Protein AF-A0A0D8Y9V8-F1 (afdb_monomer_lite)

pLDDT: mean 71.13, std 15.96, range [32.56, 90.62]

Foldseek 3Di:
DDDPPPPPVVVVVVVVLVVVLVVVPPDQFQVVVLVVLQPQPDAFDKDFLPPQLVLQCCVVPVCPVVVLLVCQAVVPVDALVVAPQKDKALDDSHPDPPVDQDKTWIWGFHCPPNDTATWTKIKGWHDDPVDPPGIIIIIHTDDDARELCVVDPDPFDWDWDAGRRHIHIAGEDDDPPDDSNRHDYVCVVCVVVLLVVLVVLLVVLVVCLVVLVVVCVVPPPVPVSVVVNVVSVVSSVVSPSVDDDPDD

Structure (mmCIF, N/CA/C/O backbone):
data_AF-A0A0D8Y9V8-F1
#
_entry.id   AF-A0A0D8Y9V8-F1
#
loop_
_atom_site.group_PDB
_atom_site.id
_atom_site.type_symbol
_atom_site.label_atom_id
_atom_site.label_alt_id
_atom_site.label_comp_id
_atom_site.label_asym_id
_atom_site.label_entity_id
_atom_site.label_seq_id
_atom_site.pdbx_PDB_in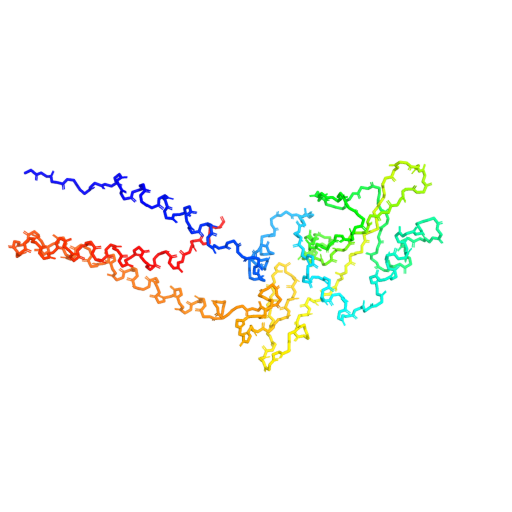s_code
_atom_site.Cartn_x
_atom_site.Cartn_y
_atom_site.Cartn_z
_atom_site.occupancy
_atom_site.B_iso_or_equiv
_atom_site.auth_seq_id
_atom_site.auth_comp_id
_atom_site.auth_asym_id
_atom_site.auth_atom_id
_atom_site.pdbx_PDB_model_num
ATOM 1 N N . MET A 1 1 ? -33.467 39.054 36.012 1.00 33.53 1 MET A N 1
ATOM 2 C CA . MET A 1 1 ? -32.467 39.243 34.939 1.00 33.53 1 MET A CA 1
ATOM 3 C C . MET A 1 1 ? -32.142 37.881 34.346 1.00 33.53 1 MET A C 1
ATOM 5 O O . MET A 1 1 ? -31.696 37.003 35.074 1.00 33.53 1 MET A O 1
ATOM 9 N N . ARG A 1 2 ? -32.508 37.662 33.077 1.00 33.56 2 ARG A N 1
ATOM 10 C CA . ARG A 1 2 ? -32.252 36.418 32.335 1.00 33.56 2 ARG A CA 1
ATOM 11 C C . ARG A 1 2 ? -30.758 36.372 32.014 1.00 33.56 2 ARG A C 1
ATOM 13 O O . ARG A 1 2 ? -30.293 37.208 31.253 1.00 33.56 2 ARG A O 1
ATOM 20 N N . HIS A 1 3 ? -30.016 35.452 32.622 1.00 37.88 3 HIS A N 1
ATOM 21 C CA . HIS A 1 3 ? -28.664 35.152 32.162 1.00 37.88 3 HIS A CA 1
ATOM 22 C C . HIS A 1 3 ? -28.772 34.179 30.991 1.00 37.88 3 HIS A C 1
ATOM 24 O O . HIS A 1 3 ? -29.127 33.016 31.181 1.00 37.88 3 HIS A O 1
ATOM 30 N N . ASP A 1 4 ? -28.504 34.697 29.795 1.00 39.28 4 ASP A N 1
ATOM 31 C CA . ASP A 1 4 ? -28.223 33.906 28.603 1.00 39.28 4 ASP A CA 1
ATOM 32 C C . ASP A 1 4 ? -27.046 32.962 28.874 1.00 39.28 4 ASP A C 1
ATOM 34 O O . ASP A 1 4 ? -25.974 33.381 29.326 1.00 39.28 4 ASP A O 1
ATOM 38 N N . CYS A 1 5 ? -27.242 31.678 28.574 1.00 43.50 5 CYS A N 1
ATOM 39 C CA . CYS A 1 5 ? -26.159 30.715 28.413 1.00 43.50 5 CYS A CA 1
ATOM 40 C C . CYS A 1 5 ? -25.320 31.169 27.211 1.00 43.50 5 CYS A C 1
ATOM 42 O O . CYS A 1 5 ? -25.700 30.958 26.062 1.00 43.50 5 CYS A O 1
ATOM 44 N N . GLY A 1 6 ? -24.204 31.848 27.475 1.00 45.72 6 GLY A N 1
ATOM 45 C CA . GLY A 1 6 ? -23.333 32.428 26.455 1.00 45.72 6 GLY A CA 1
ATOM 46 C C . GLY A 1 6 ? -22.721 31.383 25.516 1.00 45.72 6 GLY A C 1
ATOM 47 O O . GLY A 1 6 ? -21.627 30.885 25.767 1.00 45.72 6 GLY A O 1
ATOM 48 N N . GLY A 1 7 ? -23.398 31.107 24.398 1.00 48.31 7 GLY A N 1
ATOM 49 C CA . GLY A 1 7 ? -22.965 30.161 23.361 1.00 48.31 7 GLY A CA 1
ATOM 50 C C . GLY A 1 7 ? -21.715 30.580 22.572 1.00 48.31 7 GLY A C 1
ATOM 51 O O . GLY A 1 7 ? -21.064 29.735 21.971 1.00 48.31 7 GLY A O 1
ATOM 52 N N . SER A 1 8 ? -21.318 31.858 22.610 1.00 47.59 8 SER A N 1
ATOM 53 C CA . SER A 1 8 ? -20.211 32.389 21.790 1.00 47.59 8 SER A CA 1
ATOM 54 C C . SER A 1 8 ? -18.809 31.984 22.290 1.00 47.59 8 SER A C 1
ATOM 56 O O . SER A 1 8 ? -17.932 31.647 21.496 1.00 47.59 8 SER A O 1
ATOM 58 N N . ARG A 1 9 ? -18.592 31.911 23.615 1.00 50.41 9 ARG A N 1
ATOM 59 C CA . ARG A 1 9 ? -17.298 31.471 24.186 1.00 50.41 9 ARG A CA 1
ATOM 60 C C . ARG A 1 9 ? -17.079 29.963 24.063 1.00 50.41 9 ARG A C 1
ATOM 62 O O . ARG A 1 9 ? -15.946 29.523 23.901 1.00 50.41 9 ARG A O 1
ATOM 69 N N . LEU A 1 10 ? -18.163 29.188 24.097 1.00 49.81 10 LEU A N 1
ATOM 70 C CA . LEU A 1 10 ? -18.133 27.735 23.928 1.00 49.81 10 LEU A CA 1
ATOM 71 C C . LEU A 1 10 ? -17.691 27.354 22.505 1.00 49.81 10 LEU A C 1
ATOM 73 O O . LEU A 1 10 ? -16.907 26.429 22.323 1.00 49.81 10 LEU A O 1
ATOM 77 N N . LEU A 1 11 ? -18.131 28.135 21.514 1.00 51.12 11 LEU A N 1
ATOM 78 C CA . LEU A 1 11 ? -17.816 27.946 20.098 1.00 51.12 11 LEU A CA 1
ATOM 79 C C . LEU A 1 11 ? -16.334 28.226 19.791 1.00 51.12 11 LEU A C 1
ATOM 81 O O . LEU A 1 11 ? -15.698 27.461 19.073 1.00 51.12 11 LEU A O 1
ATOM 85 N N . HIS A 1 12 ? -15.754 29.260 20.410 1.00 50.69 12 HIS A N 1
ATOM 86 C CA . HIS A 1 12 ? -14.324 29.561 20.280 1.00 50.69 12 HIS A CA 1
ATOM 87 C C . HIS A 1 12 ? -13.429 28.488 20.913 1.00 50.69 12 HIS A C 1
ATOM 89 O O . HIS A 1 12 ? -12.418 28.118 20.326 1.00 50.69 12 HIS A O 1
ATOM 95 N N . VAL A 1 13 ? -13.804 27.958 22.081 1.00 52.81 13 VAL A N 1
ATOM 96 C CA . VAL A 1 13 ? -13.056 26.871 22.738 1.00 52.81 13 VAL A CA 1
ATOM 97 C C . VAL A 1 13 ? -13.153 25.571 21.931 1.00 52.81 13 VAL A C 1
ATOM 99 O O . VAL A 1 13 ? -12.144 24.892 21.763 1.00 52.81 13 VAL A O 1
ATOM 102 N N . LEU A 1 14 ? -14.325 25.260 21.363 1.00 50.84 14 LEU A N 1
ATOM 103 C CA . LEU A 1 14 ? -14.511 24.127 20.445 1.00 50.84 14 LEU A CA 1
ATOM 104 C C . LEU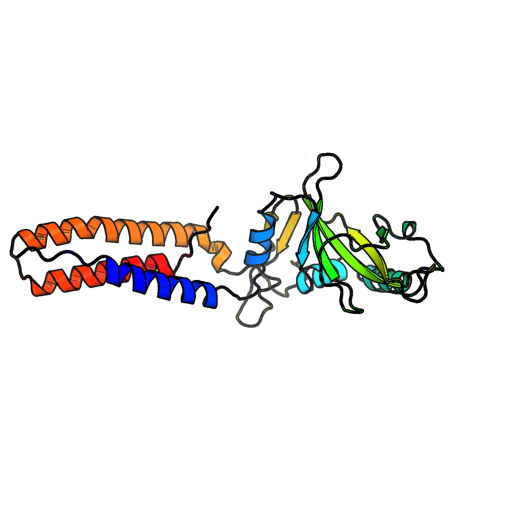 A 1 14 ? -13.596 24.224 19.212 1.00 50.84 14 LEU A C 1
ATOM 106 O O . LEU A 1 14 ? -12.965 23.233 18.852 1.00 50.84 14 LEU A O 1
ATOM 110 N N . LEU A 1 15 ? -13.476 25.410 18.606 1.00 50.31 15 LEU A N 1
ATOM 111 C CA . LEU A 1 15 ? -12.598 25.657 17.452 1.00 50.31 15 LEU A CA 1
ATOM 112 C C . LEU A 1 15 ? -11.111 25.469 17.787 1.00 50.31 15 LEU A C 1
ATOM 114 O O . LEU A 1 15 ? -10.407 24.792 17.041 1.00 50.31 15 LEU A O 1
ATOM 118 N N . SER A 1 16 ? -10.645 25.995 18.923 1.00 48.66 16 SER A N 1
ATOM 119 C CA . SER A 1 16 ? -9.249 25.846 19.367 1.00 48.66 16 SER A CA 1
ATOM 120 C C . SER A 1 16 ? -8.882 24.389 19.675 1.00 48.66 16 SER A C 1
ATOM 122 O O . SER A 1 16 ? -7.764 23.940 19.411 1.00 48.66 16 SER A O 1
ATOM 124 N N . VAL A 1 17 ? -9.832 23.631 20.227 1.00 49.09 17 VAL A N 1
ATOM 125 C CA . VAL A 1 17 ? -9.664 22.206 20.533 1.00 49.09 17 VAL A CA 1
ATOM 126 C C . VAL A 1 17 ? -9.676 21.363 19.253 1.00 49.09 17 VAL A C 1
ATOM 128 O O . VAL A 1 17 ? -8.841 20.473 19.121 1.00 49.09 17 VAL A O 1
ATOM 131 N N . LEU A 1 18 ? -10.526 21.684 18.271 1.00 47.28 18 LEU A N 1
ATOM 132 C CA . LEU A 1 18 ? -10.529 21.044 16.945 1.00 47.28 18 LEU A CA 1
ATOM 133 C C . LEU A 1 18 ? -9.179 21.188 16.225 1.00 47.28 18 LEU A C 1
ATOM 135 O O . LEU A 1 18 ? -8.673 20.212 15.670 1.00 47.28 18 LEU A O 1
ATOM 139 N N . THR A 1 19 ? -8.554 22.367 16.296 1.00 44.78 19 THR A N 1
ATOM 140 C CA . THR A 1 19 ? -7.216 22.588 15.721 1.00 44.78 19 THR A CA 1
ATOM 141 C C . THR A 1 19 ? -6.115 21.811 16.447 1.00 44.78 19 THR A C 1
ATOM 143 O O . THR A 1 19 ? -5.171 21.348 15.811 1.00 44.78 19 THR A O 1
ATOM 146 N N . LEU A 1 20 ? -6.242 21.600 17.763 1.00 40.66 20 LEU A N 1
ATOM 147 C CA . LEU A 1 20 ? -5.283 20.805 18.537 1.00 40.66 20 LEU A CA 1
ATOM 148 C C . LEU A 1 20 ? -5.429 19.295 18.253 1.00 40.66 20 LEU A C 1
ATOM 150 O O . LEU A 1 20 ? -4.434 18.577 18.190 1.00 40.66 20 LEU A O 1
ATOM 154 N N . VAL A 1 21 ? -6.659 18.820 18.024 1.00 41.81 21 VAL A N 1
ATOM 155 C CA . VAL A 1 21 ? -6.969 17.420 17.669 1.00 41.81 21 VAL A CA 1
ATOM 156 C C . VAL A 1 21 ? -6.410 17.050 16.291 1.00 41.81 21 VAL A C 1
ATOM 158 O O . VAL A 1 21 ? -5.867 15.958 16.130 1.00 41.81 21 VAL A O 1
ATOM 161 N N . GLN A 1 22 ? -6.450 17.966 15.318 1.00 40.19 22 GLN A N 1
ATOM 162 C CA . GLN A 1 22 ? -5.783 17.766 14.023 1.00 40.19 22 GLN A CA 1
ATOM 163 C C . GLN A 1 22 ? -4.260 17.620 14.160 1.00 40.19 22 GLN A C 1
ATOM 165 O O . GLN A 1 22 ? -3.646 16.891 13.386 1.00 40.19 22 GLN A O 1
ATOM 170 N N . TYR A 1 23 ? -3.658 18.269 15.159 1.00 35.81 23 TYR A N 1
ATOM 171 C CA . TYR A 1 23 ? -2.211 18.255 15.369 1.00 35.81 23 TYR A CA 1
ATOM 172 C C . TYR A 1 23 ? -1.706 16.957 16.027 1.00 35.81 23 TYR A C 1
ATOM 174 O O . TYR A 1 23 ? -0.590 16.524 15.758 1.00 35.81 23 TYR A O 1
ATOM 182 N N . VAL A 1 24 ? -2.522 16.302 16.865 1.00 39.44 24 VAL A N 1
ATOM 183 C CA . VAL A 1 24 ? -2.130 15.080 17.604 1.00 39.44 24 VAL A CA 1
ATOM 184 C C . VAL A 1 24 ? -2.335 13.792 16.790 1.00 39.44 24 VAL A C 1
ATOM 186 O O . VAL A 1 24 ? -1.648 12.803 17.024 1.00 39.44 24 VAL A O 1
ATOM 189 N N . LEU A 1 25 ? -3.231 13.792 15.797 1.00 42.97 25 LEU A N 1
ATOM 190 C CA . LEU A 1 25 ? -3.524 12.619 14.952 1.00 42.97 25 LEU A CA 1
ATOM 191 C C . LEU A 1 25 ? -2.577 12.462 13.749 1.00 42.97 25 LEU A C 1
ATOM 193 O O . LEU A 1 25 ? -2.720 11.522 12.972 1.00 42.97 25 LEU A O 1
ATOM 197 N N . GLY A 1 26 ? -1.612 13.369 13.589 1.00 36.84 26 GLY A N 1
ATOM 198 C CA . GLY A 1 26 ? -0.644 13.382 12.492 1.00 36.84 26 GLY A CA 1
ATOM 199 C C . GLY A 1 26 ? 0.549 12.449 12.697 1.00 36.84 26 GLY A C 1
ATOM 200 O O . GLY A 1 26 ? 1.683 12.872 12.489 1.00 36.84 26 GLY A O 1
ATOM 201 N N . GLN A 1 27 ? 0.323 11.207 13.127 1.00 41.97 27 GLN A N 1
ATOM 202 C CA . GLN A 1 27 ? 1.359 10.175 13.067 1.00 41.97 27 GLN A CA 1
ATOM 203 C C . GLN A 1 27 ? 0.955 9.108 12.056 1.00 41.97 27 GLN A C 1
ATOM 205 O O . GLN A 1 27 ? -0.081 8.466 12.220 1.00 41.97 27 GLN A O 1
ATOM 210 N N . ASP A 1 28 ? 1.806 8.945 11.039 1.00 53.91 2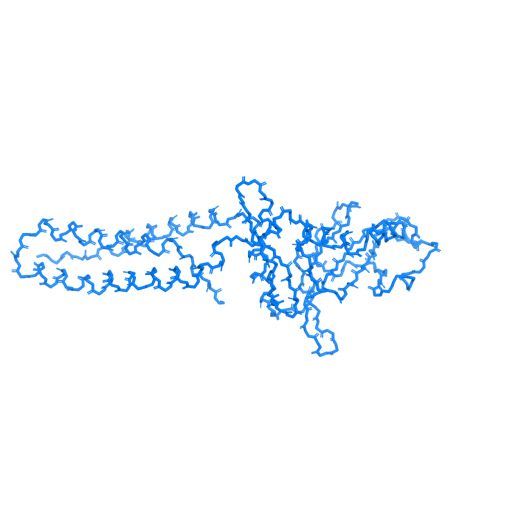8 ASP A N 1
ATOM 211 C CA . ASP A 1 28 ? 1.729 8.015 9.906 1.00 53.91 28 ASP A CA 1
ATOM 212 C C . ASP A 1 28 ? 1.486 6.557 10.345 1.00 53.91 28 ASP A C 1
ATOM 214 O O . ASP A 1 28 ? 2.384 5.713 10.363 1.00 53.91 28 ASP A O 1
ATOM 218 N N . SER A 1 29 ? 0.254 6.254 10.739 1.00 68.44 29 SER A N 1
ATOM 219 C CA . SER A 1 29 ? -0.169 4.935 11.194 1.00 68.44 29 SER A CA 1
ATOM 220 C C . SER A 1 29 ? -0.748 4.142 10.033 1.00 68.44 29 SER A C 1
ATOM 222 O O . SER A 1 29 ? -1.398 4.687 9.134 1.00 68.44 29 SER A O 1
ATOM 224 N N . LEU A 1 30 ? -0.551 2.821 10.066 1.00 76.12 30 LEU A N 1
ATOM 225 C CA . LEU A 1 30 ? -1.144 1.911 9.087 1.00 76.12 30 LEU A CA 1
ATOM 226 C C . LEU A 1 30 ? -2.658 2.146 8.950 1.00 76.12 30 LEU A C 1
ATOM 228 O O . LEU A 1 30 ? -3.191 2.145 7.846 1.00 76.12 30 LEU A O 1
ATOM 232 N N . SER A 1 31 ? -3.351 2.399 10.057 1.00 72.25 31 SER A N 1
ATOM 233 C CA . SER A 1 31 ? -4.797 2.622 10.081 1.00 72.25 31 SER A CA 1
ATOM 234 C C . SER A 1 31 ? -5.239 3.887 9.348 1.00 72.25 31 SER A C 1
ATOM 236 O O . SER A 1 31 ? -6.264 3.853 8.669 1.00 72.25 31 SER A O 1
ATOM 238 N N . GLN A 1 32 ? -4.468 4.975 9.406 1.00 75.81 32 GLN A N 1
ATOM 239 C CA . GLN A 1 32 ? -4.760 6.184 8.633 1.00 75.81 32 GLN A CA 1
ATOM 240 C C . GLN A 1 32 ? -4.628 5.924 7.128 1.00 75.81 32 GLN A C 1
ATOM 242 O O . GLN A 1 32 ? -5.485 6.336 6.345 1.00 75.81 32 GLN A O 1
ATOM 247 N N . LEU A 1 33 ? -3.592 5.183 6.722 1.00 79.75 33 LEU A N 1
ATOM 248 C CA . LEU A 1 33 ? -3.409 4.793 5.327 1.00 79.75 33 LEU A CA 1
ATOM 249 C C . LEU A 1 33 ? -4.531 3.858 4.850 1.00 79.75 33 LEU A C 1
ATOM 251 O O . LEU A 1 33 ? -5.077 4.077 3.773 1.00 79.75 33 LEU A O 1
ATOM 255 N N . LEU A 1 34 ? -4.923 2.870 5.659 1.00 80.44 34 LEU A N 1
ATOM 256 C CA . LEU A 1 34 ? -6.029 1.960 5.340 1.00 80.44 34 LEU A CA 1
ATOM 257 C C . LEU A 1 34 ? -7.378 2.685 5.249 1.00 80.44 34 LEU A C 1
ATOM 259 O O . LEU A 1 34 ? -8.138 2.422 4.324 1.00 80.44 34 LEU A O 1
ATOM 263 N N . SER A 1 35 ? -7.649 3.645 6.137 1.00 76.81 35 SER A N 1
ATOM 264 C CA . SER A 1 35 ? -8.866 4.465 6.061 1.00 76.81 35 SER A CA 1
ATOM 265 C C . SER A 1 35 ? -8.938 5.271 4.763 1.00 76.81 35 SER A C 1
ATOM 267 O O . SER A 1 35 ? -10.026 5.476 4.232 1.00 76.81 35 SER A O 1
ATOM 269 N N . ASN A 1 36 ? -7.797 5.717 4.229 1.00 80.50 36 ASN A N 1
ATOM 270 C CA . ASN A 1 36 ? -7.757 6.418 2.946 1.00 80.50 36 ASN A CA 1
ATOM 271 C C . ASN A 1 36 ? -8.043 5.489 1.753 1.00 80.50 36 ASN A C 1
ATOM 273 O O . ASN A 1 36 ? -8.468 5.976 0.707 1.00 80.50 36 ASN A O 1
ATOM 277 N N . LEU A 1 37 ? -7.830 4.174 1.892 1.00 81.50 37 LEU A N 1
ATOM 278 C CA . LEU A 1 37 ? -8.153 3.183 0.858 1.00 81.50 37 LEU A CA 1
ATOM 279 C C . LEU A 1 37 ? -9.656 2.879 0.780 1.00 81.50 37 LEU A C 1
ATOM 281 O O . LEU A 1 37 ? -10.130 2.382 -0.241 1.00 81.50 37 LEU A O 1
ATOM 285 N N . ASP A 1 38 ? -10.433 3.189 1.814 1.00 78.38 38 ASP A N 1
ATOM 286 C CA . ASP A 1 38 ? -11.890 3.032 1.743 1.00 78.38 38 ASP A CA 1
ATOM 287 C C . ASP A 1 38 ? -12.541 4.104 0.842 1.00 78.38 38 ASP A C 1
ATOM 289 O O . ASP A 1 38 ? -13.618 3.884 0.276 1.00 78.38 38 ASP A O 1
ATOM 293 N N . ASP A 1 39 ? -11.856 5.231 0.611 1.00 75.12 39 ASP A N 1
ATOM 294 C CA . ASP A 1 39 ? -12.300 6.278 -0.311 1.00 75.12 39 ASP A CA 1
ATOM 295 C C . ASP A 1 39 ? -12.050 5.891 -1.781 1.00 75.12 39 ASP A C 1
ATOM 297 O O . ASP A 1 39 ? -10.996 6.131 -2.373 1.00 75.12 39 ASP A O 1
ATOM 301 N N . SER A 1 40 ? -13.078 5.292 -2.378 1.00 73.19 40 SER A N 1
ATOM 302 C CA . SER A 1 40 ? -13.088 4.702 -3.723 1.00 73.19 40 SER A CA 1
ATOM 303 C C . SER A 1 40 ? -13.752 5.587 -4.792 1.00 73.19 40 SER A C 1
ATOM 305 O O . SER A 1 40 ? -14.193 5.105 -5.837 1.00 73.19 40 SER A O 1
ATOM 307 N N . ARG A 1 41 ? -13.855 6.903 -4.554 1.00 75.31 41 ARG A N 1
ATOM 308 C CA . ARG A 1 41 ? -14.644 7.809 -5.413 1.00 75.31 41 ARG A CA 1
ATOM 309 C C . ARG A 1 41 ? -14.025 8.101 -6.783 1.00 75.31 41 ARG A C 1
ATOM 311 O O . ARG A 1 41 ? -14.764 8.416 -7.712 1.00 75.31 41 ARG A O 1
ATOM 318 N N . GLN A 1 42 ? -12.698 8.039 -6.920 1.00 79.62 42 GLN A N 1
ATOM 319 C CA . GLN A 1 42 ? -11.988 8.443 -8.142 1.00 79.62 42 GLN A CA 1
ATOM 320 C C . GLN A 1 42 ? -10.991 7.377 -8.608 1.00 79.62 42 GLN A C 1
ATOM 322 O O . GLN A 1 42 ? -10.055 7.028 -7.889 1.00 79.62 42 GLN A O 1
ATOM 327 N N . CYS A 1 43 ? -11.174 6.899 -9.841 1.00 82.50 43 CYS A N 1
ATOM 328 C CA . CYS A 1 43 ? -10.237 6.005 -10.523 1.00 82.50 43 CYS A CA 1
ATOM 329 C C . CYS A 1 43 ? -8.930 6.738 -10.866 1.00 82.50 43 CYS A C 1
ATOM 331 O O . CYS A 1 43 ? -8.951 7.927 -11.186 1.00 82.50 43 CYS A O 1
ATOM 333 N N . GLY A 1 44 ? -7.794 6.041 -10.791 1.00 78.25 44 GLY A N 1
ATOM 334 C CA . GLY A 1 44 ? -6.466 6.627 -11.021 1.00 78.25 44 GLY A CA 1
ATOM 335 C C . GLY A 1 44 ? -5.938 7.469 -9.853 1.00 78.25 44 GLY A C 1
ATOM 336 O O . GLY A 1 44 ? -4.885 8.101 -9.965 1.00 78.25 44 GLY A O 1
ATOM 337 N N . ARG A 1 45 ? -6.645 7.490 -8.714 1.00 84.94 45 ARG A N 1
ATOM 338 C CA . ARG A 1 45 ? -6.108 8.043 -7.468 1.00 84.94 45 ARG A CA 1
ATOM 339 C C . ARG A 1 45 ? -4.938 7.183 -7.004 1.00 84.94 45 ARG A C 1
ATOM 341 O O . ARG A 1 45 ? -5.044 5.960 -6.978 1.00 84.94 45 ARG A O 1
ATOM 348 N N . ALA A 1 46 ? -3.856 7.833 -6.591 1.00 85.25 46 ALA A N 1
ATOM 349 C CA . ALA A 1 46 ? -2.695 7.173 -6.018 1.00 85.25 46 ALA A CA 1
ATOM 350 C C . ALA A 1 46 ? -2.422 7.684 -4.601 1.00 85.25 46 ALA A C 1
ATOM 352 O O . ALA A 1 46 ? -2.522 8.884 -4.338 1.00 85.25 46 ALA A O 1
ATOM 353 N N . ILE A 1 47 ? -2.073 6.772 -3.697 1.00 86.12 47 ILE A N 1
ATOM 354 C CA . ILE A 1 47 ? -1.685 7.069 -2.314 1.00 86.12 47 ILE A CA 1
ATOM 355 C C . ILE A 1 47 ? -0.258 6.565 -2.115 1.00 86.12 47 ILE A C 1
ATOM 357 O O . ILE A 1 47 ? 0.040 5.418 -2.447 1.00 86.12 47 ILE A O 1
ATOM 361 N N . SER A 1 48 ? 0.637 7.402 -1.589 1.00 84.44 48 SER A N 1
ATOM 362 C CA . SER A 1 48 ? 2.010 6.983 -1.303 1.00 84.44 48 SER A CA 1
ATOM 363 C C . SER A 1 48 ? 2.028 5.930 -0.195 1.00 84.44 48 SER A C 1
ATOM 365 O O . SER A 1 48 ? 1.458 6.114 0.875 1.00 84.44 48 SER A O 1
ATOM 367 N N . ALA A 1 49 ? 2.708 4.816 -0.449 1.00 83.44 49 ALA A N 1
ATOM 368 C CA . ALA A 1 49 ? 2.815 3.698 0.485 1.00 83.44 49 ALA A CA 1
ATOM 369 C C . ALA A 1 49 ? 4.253 3.151 0.519 1.00 83.44 49 ALA A C 1
ATOM 371 O O . ALA A 1 49 ? 4.472 1.944 0.572 1.00 83.44 49 ALA A O 1
ATOM 372 N N . GLY A 1 50 ? 5.230 4.069 0.492 1.00 83.50 50 GLY A N 1
ATOM 373 C CA . GLY A 1 50 ? 6.680 3.835 0.437 1.00 83.50 50 GLY A CA 1
ATOM 374 C C . GLY A 1 50 ? 7.169 2.651 1.267 1.00 83.50 50 GLY A C 1
ATOM 375 O O . GLY A 1 50 ? 7.535 1.601 0.738 1.00 83.50 50 GLY A O 1
ATOM 376 N N . ARG A 1 51 ? 7.173 2.830 2.591 1.00 81.06 51 ARG A N 1
ATOM 377 C CA . ARG A 1 51 ? 7.688 1.833 3.540 1.00 81.06 51 ARG A CA 1
ATOM 378 C C . ARG A 1 51 ? 6.911 0.522 3.469 1.00 81.06 51 ARG A C 1
ATOM 380 O O . ARG A 1 51 ? 7.499 -0.536 3.317 1.00 81.06 51 ARG A O 1
ATOM 387 N N . LEU A 1 52 ? 5.590 0.601 3.498 1.00 85.38 52 LEU A N 1
ATOM 388 C CA . LEU A 1 52 ? 4.720 -0.566 3.565 1.00 85.38 52 LEU A CA 1
ATOM 389 C C . LEU A 1 52 ? 4.809 -1.460 2.317 1.00 85.38 52 LEU A C 1
ATOM 391 O O . LEU A 1 52 ? 4.973 -2.674 2.438 1.00 85.38 52 LEU A O 1
ATOM 395 N N . LEU A 1 53 ? 4.770 -0.867 1.122 1.00 87.38 53 LEU A N 1
ATOM 396 C CA . LEU A 1 53 ? 4.918 -1.617 -0.122 1.00 87.38 53 LEU A CA 1
ATOM 397 C C . LEU A 1 53 ? 6.339 -2.128 -0.308 1.00 87.38 53 LEU A C 1
ATOM 399 O O . LEU A 1 53 ? 6.503 -3.276 -0.699 1.00 87.38 53 LEU A O 1
ATOM 403 N N . SER A 1 54 ? 7.364 -1.327 -0.013 1.00 86.69 54 SER A N 1
ATOM 404 C CA . SER A 1 54 ? 8.746 -1.806 -0.134 1.00 86.69 54 SER A CA 1
ATOM 405 C C . SER A 1 54 ? 9.017 -3.001 0.784 1.00 86.69 54 SER A C 1
ATOM 407 O O . SER A 1 54 ? 9.635 -3.966 0.342 1.00 86.69 54 SER A O 1
ATOM 409 N N . THR A 1 55 ? 8.490 -3.010 2.012 1.00 86.94 55 THR A N 1
ATOM 410 C CA . THR A 1 55 ? 8.586 -4.163 2.918 1.00 86.94 55 THR A CA 1
ATOM 411 C C . THR A 1 55 ? 7.844 -5.385 2.375 1.00 86.94 55 THR A C 1
ATOM 413 O O . THR A 1 55 ? 8.437 -6.457 2.267 1.00 86.94 55 THR A O 1
ATOM 416 N N . ALA A 1 56 ? 6.574 -5.238 1.985 1.00 87.44 56 ALA A N 1
ATOM 417 C CA . ALA A 1 56 ? 5.773 -6.364 1.500 1.00 87.44 56 ALA A CA 1
ATOM 418 C C . ALA A 1 56 ? 6.296 -6.947 0.176 1.00 87.44 56 ALA A C 1
ATOM 420 O O . ALA A 1 56 ? 6.350 -8.164 -0.003 1.00 87.44 56 ALA A O 1
ATOM 421 N N . VAL A 1 57 ? 6.716 -6.083 -0.753 1.00 87.75 57 VAL A N 1
ATOM 422 C CA . VAL A 1 57 ? 7.267 -6.496 -2.049 1.00 87.75 57 VAL A CA 1
ATOM 423 C C . VAL A 1 57 ? 8.604 -7.195 -1.852 1.00 87.75 57 VAL A C 1
ATOM 425 O O . VAL A 1 57 ? 8.802 -8.252 -2.437 1.00 87.75 57 VAL A O 1
ATOM 428 N N . ASN A 1 58 ? 9.496 -6.680 -1.001 1.00 87.69 58 ASN A N 1
ATOM 429 C CA . ASN A 1 58 ? 10.773 -7.345 -0.728 1.00 87.69 58 ASN A CA 1
ATOM 430 C C . ASN A 1 58 ? 10.594 -8.707 -0.052 1.00 87.69 58 ASN A C 1
ATOM 432 O O . ASN A 1 58 ? 11.347 -9.632 -0.347 1.00 87.69 58 ASN A O 1
ATOM 436 N N . ALA A 1 59 ? 9.594 -8.847 0.821 1.00 86.06 59 ALA A N 1
ATOM 437 C CA . ALA A 1 59 ? 9.293 -10.119 1.467 1.00 86.06 59 ALA A CA 1
ATOM 438 C C . ALA A 1 59 ? 8.803 -11.176 0.463 1.00 86.06 59 ALA A C 1
ATOM 440 O O . ALA A 1 59 ? 9.177 -12.343 0.560 1.00 86.06 59 ALA A O 1
ATOM 441 N N . ARG A 1 60 ? 7.979 -10.774 -0.513 1.00 86.31 60 ARG A N 1
ATOM 442 C CA . ARG A 1 60 ? 7.379 -11.692 -1.492 1.00 86.31 60 ARG A CA 1
ATOM 443 C C . ARG A 1 60 ? 8.248 -11.925 -2.729 1.00 86.31 60 ARG A C 1
ATOM 445 O O . ARG A 1 60 ? 8.292 -13.034 -3.253 1.00 86.31 60 ARG A O 1
ATOM 452 N N . PHE A 1 61 ? 8.923 -10.884 -3.201 1.00 87.50 61 PHE A N 1
ATOM 453 C CA . PHE A 1 61 ? 9.682 -10.848 -4.447 1.00 87.50 61 PHE A CA 1
ATOM 454 C C . PHE A 1 61 ? 11.051 -10.171 -4.238 1.00 87.50 61 PHE A C 1
ATOM 456 O O . PHE A 1 61 ? 11.297 -9.078 -4.755 1.00 87.50 61 PHE A O 1
ATOM 463 N N . PRO A 1 62 ? 11.993 -10.818 -3.529 1.00 85.00 62 PRO A N 1
ATOM 464 C CA . PRO A 1 62 ? 13.245 -10.191 -3.085 1.00 85.00 62 PRO A CA 1
ATOM 465 C C . PRO A 1 62 ? 14.156 -9.702 -4.223 1.00 85.00 62 PRO A C 1
ATOM 467 O O . PRO A 1 62 ? 14.996 -8.830 -4.018 1.00 85.00 62 PRO A O 1
ATOM 470 N N . ARG A 1 63 ? 14.011 -10.253 -5.435 1.00 89.25 63 ARG A N 1
ATOM 471 C CA . ARG A 1 63 ? 14.824 -9.882 -6.607 1.00 89.25 63 ARG A CA 1
ATOM 472 C C . ARG A 1 63 ? 14.115 -8.942 -7.581 1.00 89.25 63 ARG A C 1
ATOM 474 O O . ARG A 1 63 ? 14.781 -8.357 -8.428 1.00 89.25 63 ARG A O 1
ATOM 481 N N . LEU A 1 64 ? 12.796 -8.781 -7.468 1.00 88.19 64 LEU A N 1
ATOM 482 C CA . LEU A 1 64 ? 12.004 -8.035 -8.449 1.00 88.19 64 LEU A CA 1
ATOM 483 C C . LEU A 1 64 ? 12.385 -6.555 -8.471 1.00 88.19 64 LEU A C 1
ATOM 485 O O . LEU A 1 64 ? 12.522 -5.984 -9.543 1.00 88.19 64 LEU A O 1
ATOM 489 N N . ILE A 1 65 ? 12.612 -5.946 -7.304 1.00 87.44 65 ILE A N 1
ATOM 490 C CA . ILE A 1 65 ? 12.977 -4.525 -7.217 1.00 87.44 65 ILE A CA 1
ATOM 491 C C . ILE A 1 65 ? 14.350 -4.269 -7.846 1.00 87.44 65 ILE A C 1
ATOM 493 O O . ILE A 1 65 ? 14.514 -3.301 -8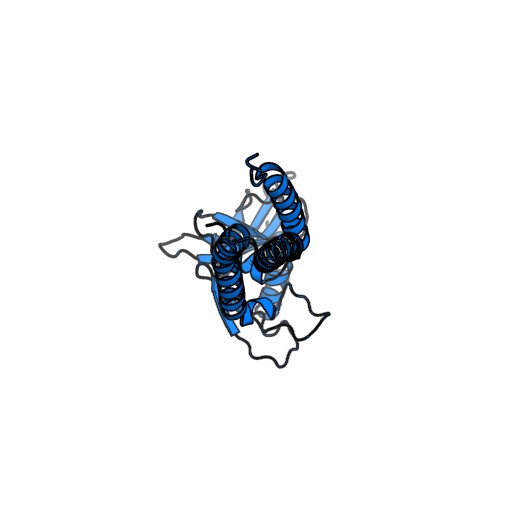.585 1.00 87.44 65 ILE A O 1
ATOM 497 N N . LEU A 1 66 ? 15.326 -5.143 -7.577 1.00 88.19 66 LEU A N 1
ATOM 498 C CA . LEU A 1 66 ? 16.664 -5.052 -8.170 1.00 88.19 66 LEU A CA 1
ATOM 499 C C . LEU A 1 66 ? 16.603 -5.204 -9.691 1.00 88.19 66 LEU A C 1
ATOM 501 O O . LEU A 1 66 ? 17.218 -4.424 -10.410 1.00 88.19 66 LEU A O 1
ATOM 505 N N . LEU A 1 67 ? 15.818 -6.167 -10.172 1.00 89.00 67 LEU A N 1
ATOM 506 C CA . LEU A 1 67 ? 15.643 -6.416 -11.596 1.00 89.00 67 LEU A CA 1
ATOM 507 C C . LEU A 1 67 ? 14.917 -5.257 -12.299 1.00 89.00 67 LEU A C 1
ATOM 509 O O . LEU A 1 67 ? 15.382 -4.768 -13.322 1.00 89.00 67 LEU A O 1
ATOM 513 N N . ALA A 1 68 ? 13.815 -4.767 -11.731 1.00 88.12 68 ALA A N 1
ATOM 514 C CA . ALA A 1 68 ? 13.077 -3.624 -12.265 1.00 88.12 68 ALA A CA 1
ATOM 515 C C . ALA A 1 68 ? 13.938 -2.357 -12.299 1.00 88.12 68 ALA A C 1
ATOM 517 O O . ALA A 1 68 ? 13.893 -1.598 -13.263 1.00 88.12 68 ALA A O 1
ATOM 518 N N . ARG A 1 69 ? 14.781 -2.154 -11.281 1.00 89.44 69 ARG A N 1
ATOM 519 C CA . ARG A 1 69 ? 15.755 -1.063 -11.276 1.00 89.44 69 ARG A CA 1
ATOM 520 C C . ARG A 1 69 ? 16.785 -1.211 -12.392 1.00 89.44 69 ARG A C 1
ATOM 522 O O . ARG A 1 69 ? 17.060 -0.233 -13.076 1.00 89.44 69 ARG A O 1
ATOM 529 N N . PHE A 1 70 ? 17.311 -2.416 -12.598 1.00 88.75 70 PHE A N 1
ATOM 530 C CA . PHE A 1 70 ? 18.251 -2.687 -13.682 1.00 88.75 70 PHE A CA 1
ATOM 531 C C . PHE A 1 70 ? 17.646 -2.350 -15.054 1.00 88.75 70 PHE A C 1
ATOM 533 O O . PHE A 1 70 ? 18.282 -1.652 -15.842 1.00 88.75 70 PHE A O 1
ATOM 540 N N . PHE A 1 71 ? 16.394 -2.752 -15.302 1.00 87.75 71 PHE A N 1
ATOM 541 C CA . PHE A 1 71 ? 15.670 -2.395 -16.526 1.00 87.75 71 PHE A CA 1
ATOM 542 C C . PHE A 1 71 ? 15.405 -0.891 -16.649 1.00 87.75 71 PHE A C 1
ATOM 544 O O . PHE A 1 71 ? 15.560 -0.325 -17.726 1.00 87.75 71 PHE A O 1
ATOM 551 N N . ALA A 1 72 ? 15.058 -0.217 -15.551 1.00 86.75 72 ALA A N 1
ATOM 552 C CA . ALA A 1 72 ? 14.883 1.233 -15.551 1.00 86.75 72 ALA A CA 1
ATOM 553 C C . ALA A 1 72 ? 16.193 1.986 -15.848 1.00 86.75 72 ALA A C 1
ATOM 555 O O . ALA A 1 72 ? 16.155 3.083 -16.400 1.00 86.75 72 ALA A O 1
ATOM 556 N N . GLU A 1 73 ? 17.352 1.429 -15.507 1.00 88.56 73 GLU A N 1
ATOM 557 C CA . GLU A 1 73 ? 18.658 2.021 -15.821 1.00 88.56 73 GLU A CA 1
ATOM 558 C C . GLU A 1 73 ? 19.092 1.755 -17.278 1.00 88.56 73 GLU A C 1
ATOM 560 O O . GLU A 1 73 ? 19.836 2.561 -17.838 1.00 88.56 73 GLU A O 1
ATOM 565 N N . HIS A 1 74 ? 18.554 0.706 -17.916 1.00 87.56 74 HIS A N 1
ATOM 566 C CA . HIS A 1 74 ? 18.877 0.273 -19.285 1.00 87.56 74 HIS A CA 1
ATOM 567 C C . HIS A 1 74 ? 17.628 0.177 -20.193 1.00 87.56 74 HIS A C 1
ATOM 569 O O . HIS A 1 74 ? 17.356 -0.878 -20.766 1.00 87.56 74 HIS A O 1
ATOM 575 N N . PRO A 1 75 ? 16.848 1.261 -20.372 1.00 81.81 75 PRO A N 1
ATOM 576 C CA . PRO A 1 75 ? 15.571 1.216 -21.096 1.00 81.81 75 PRO A CA 1
ATOM 577 C C . PRO A 1 75 ? 15.709 0.966 -22.609 1.00 81.81 75 PRO A C 1
ATOM 579 O O . PRO A 1 75 ? 14.720 0.672 -23.267 1.00 81.81 75 PRO A O 1
ATOM 582 N N . GLY A 1 76 ? 16.907 1.130 -23.184 1.00 79.62 76 GLY A N 1
ATOM 583 C CA . GLY A 1 76 ? 17.160 0.890 -24.611 1.00 79.62 76 GLY A CA 1
ATOM 584 C C . GLY A 1 76 ? 17.486 -0.562 -24.955 1.00 79.62 76 GLY A C 1
ATOM 585 O O . GLY A 1 76 ? 17.357 -0.950 -26.112 1.00 79.62 76 GLY A O 1
ATOM 586 N N . ASP A 1 77 ? 17.879 -1.354 -23.958 1.00 81.56 77 ASP A N 1
ATOM 587 C CA . ASP A 1 77 ? 18.362 -2.722 -24.158 1.00 81.56 77 ASP A CA 1
ATOM 588 C C . ASP A 1 77 ? 17.243 -3.763 -23.975 1.00 81.56 77 ASP A C 1
ATOM 590 O O . ASP A 1 77 ? 17.413 -4.931 -24.330 1.00 81.56 77 ASP A O 1
ATOM 594 N N . PHE A 1 78 ? 16.092 -3.355 -23.423 1.00 76.06 78 PHE A N 1
ATOM 595 C CA . PHE A 1 78 ? 15.022 -4.257 -23.001 1.00 76.06 78 PHE A CA 1
ATOM 596 C C . PHE A 1 78 ? 13.629 -3.654 -23.204 1.00 76.06 78 PHE A C 1
ATOM 598 O O . PHE A 1 78 ? 13.419 -2.460 -23.007 1.00 76.06 78 PHE A O 1
ATOM 605 N N . ASP A 1 79 ? 12.658 -4.508 -23.530 1.00 73.31 79 ASP A N 1
ATOM 606 C CA . ASP A 1 79 ? 11.239 -4.140 -23.590 1.00 73.31 79 ASP A CA 1
ATOM 607 C C . ASP A 1 79 ? 10.586 -4.215 -22.187 1.00 73.31 79 ASP A C 1
ATOM 609 O O . ASP A 1 79 ? 10.924 -5.074 -21.370 1.00 73.31 79 ASP A O 1
ATOM 613 N N . ALA A 1 80 ? 9.613 -3.349 -21.887 1.00 65.62 80 ALA A N 1
ATOM 614 C CA . ALA A 1 80 ? 8.832 -3.437 -20.642 1.00 65.62 80 ALA A CA 1
ATOM 615 C C . ALA A 1 80 ? 8.065 -4.761 -20.548 1.00 65.62 80 ALA A C 1
ATOM 617 O O . ALA A 1 80 ? 7.810 -5.263 -19.454 1.00 65.62 80 ALA A O 1
ATOM 618 N N . THR A 1 81 ? 7.714 -5.369 -21.679 1.00 71.00 81 THR A N 1
ATOM 619 C CA . THR A 1 81 ? 6.945 -6.619 -21.707 1.00 71.00 81 THR A CA 1
ATOM 620 C C . THR A 1 81 ? 7.666 -7.804 -21.058 1.00 71.00 81 THR A C 1
ATOM 622 O O . THR A 1 81 ? 7.020 -8.801 -20.744 1.00 71.00 81 THR A O 1
ATOM 625 N N . PHE A 1 82 ? 8.983 -7.714 -20.824 1.00 68.56 82 PHE A N 1
ATOM 626 C CA . PHE A 1 82 ? 9.742 -8.734 -20.090 1.00 68.56 82 PHE A CA 1
ATOM 627 C C . PHE A 1 82 ? 9.346 -8.833 -18.612 1.00 68.56 82 PHE A C 1
ATOM 629 O O . PHE A 1 82 ? 9.538 -9.878 -17.990 1.00 68.56 82 PHE A O 1
ATOM 636 N N . LEU A 1 83 ? 8.788 -7.763 -18.046 1.00 75.56 83 LEU A N 1
ATOM 637 C CA . LEU A 1 83 ? 8.177 -7.777 -16.726 1.00 75.56 83 LEU A CA 1
ATOM 638 C C . LEU A 1 83 ? 6.655 -7.800 -16.897 1.00 75.56 83 LEU A C 1
ATOM 640 O O . LEU A 1 83 ? 6.062 -6.855 -17.420 1.00 75.56 83 LEU A O 1
ATOM 644 N N . GLU A 1 84 ? 6.015 -8.876 -16.437 1.00 76.44 84 GLU A N 1
ATOM 645 C CA . GLU A 1 84 ? 4.554 -8.979 -16.441 1.00 76.44 84 GLU A CA 1
ATOM 646 C C . GLU A 1 84 ? 3.913 -7.773 -15.740 1.00 76.44 84 GLU A C 1
ATOM 648 O O . GLU A 1 84 ? 4.320 -7.381 -14.643 1.00 76.44 84 GLU A O 1
ATOM 653 N N . ASN A 1 85 ? 2.874 -7.211 -16.366 1.00 81.19 85 ASN A N 1
ATOM 654 C CA . ASN A 1 85 ? 2.145 -6.033 -15.885 1.00 81.19 85 ASN A CA 1
ATOM 655 C C . ASN A 1 85 ? 3.027 -4.787 -15.682 1.00 81.19 85 ASN A C 1
ATOM 657 O O . ASN A 1 85 ? 2.766 -3.975 -14.784 1.00 81.19 85 ASN A O 1
ATOM 661 N N . SER A 1 86 ? 4.061 -4.633 -16.512 1.00 85.31 86 SER A N 1
ATOM 662 C CA . SER A 1 86 ? 4.878 -3.425 -16.550 1.00 85.31 86 SER A CA 1
ATOM 663 C C . SER A 1 86 ? 4.702 -2.620 -17.840 1.00 85.31 86 SER A C 1
ATOM 665 O O . SER A 1 86 ? 4.352 -3.168 -18.886 1.00 85.31 86 SER A O 1
ATOM 667 N N . SER A 1 87 ? 4.922 -1.308 -17.757 1.00 85.81 87 SER A N 1
ATOM 668 C CA . SER A 1 87 ? 4.863 -0.384 -18.893 1.00 85.81 87 SER A CA 1
ATOM 669 C C . SER A 1 87 ? 5.980 0.655 -18.830 1.00 85.81 87 SER A C 1
ATOM 671 O O . SER A 1 87 ? 6.344 1.126 -17.750 1.00 85.81 87 SER A O 1
ATOM 673 N N . PHE A 1 88 ? 6.513 1.033 -19.995 1.00 84.75 88 PHE A N 1
ATOM 674 C CA . PHE A 1 88 ? 7.368 2.209 -20.148 1.00 84.75 88 PHE A CA 1
ATOM 675 C C . PHE A 1 88 ? 6.536 3.371 -20.685 1.00 84.75 88 PHE A C 1
ATOM 677 O O . PHE A 1 88 ? 6.099 3.354 -21.834 1.00 84.75 88 PHE A O 1
ATOM 684 N N . ASP A 1 89 ? 6.355 4.400 -19.864 1.00 84.81 89 ASP A N 1
ATOM 685 C CA . ASP A 1 89 ? 5.540 5.562 -20.195 1.00 84.81 89 ASP A CA 1
ATOM 686 C C . ASP A 1 89 ? 6.366 6.850 -20.146 1.00 84.81 89 ASP A C 1
ATOM 688 O O . ASP A 1 89 ? 7.176 7.079 -19.250 1.00 84.81 89 ASP A O 1
ATOM 692 N N . LEU A 1 90 ? 6.130 7.758 -21.096 1.00 83.69 90 LEU A N 1
ATOM 693 C CA . LEU A 1 90 ? 6.753 9.093 -21.101 1.00 83.69 90 LEU A CA 1
ATOM 694 C C . LEU A 1 90 ? 6.140 10.036 -20.057 1.00 83.69 90 LEU A C 1
ATOM 696 O O . LEU A 1 90 ? 6.663 11.116 -19.784 1.00 83.69 90 LEU A O 1
ATOM 700 N N . ARG A 1 91 ? 4.987 9.657 -19.504 1.00 81.38 91 ARG A N 1
ATOM 701 C CA . ARG A 1 91 ? 4.259 10.421 -18.496 1.00 81.38 91 ARG A CA 1
ATOM 702 C C . ARG A 1 91 ? 4.085 9.560 -17.256 1.00 81.38 91 ARG A C 1
ATOM 704 O O . ARG A 1 91 ? 3.896 8.355 -17.382 1.00 81.38 91 ARG A O 1
ATOM 711 N N . PRO A 1 92 ? 4.118 10.165 -16.064 1.00 77.38 92 PRO A N 1
ATOM 712 C CA . PRO A 1 92 ? 3.890 9.405 -14.855 1.00 77.38 92 PRO A CA 1
ATOM 713 C C . PRO A 1 92 ? 2.432 8.921 -14.802 1.00 77.38 92 PRO A C 1
ATOM 715 O O . PRO A 1 92 ? 1.532 9.678 -15.180 1.00 77.38 92 PRO A O 1
ATOM 718 N N . PRO A 1 93 ? 2.184 7.697 -14.304 1.00 74.44 93 PRO A N 1
ATOM 719 C CA . PRO A 1 93 ? 0.843 7.106 -14.272 1.00 74.44 93 PRO A CA 1
ATOM 720 C C . PRO A 1 93 ? -0.132 7.875 -13.368 1.00 74.44 93 PRO A C 1
ATOM 722 O O . PRO A 1 93 ? -1.344 7.802 -13.543 1.00 74.44 93 PRO A O 1
ATOM 725 N N . PHE A 1 94 ? 0.382 8.661 -12.420 1.00 77.69 94 PHE A N 1
ATOM 726 C CA . PHE A 1 94 ? -0.414 9.498 -11.531 1.00 77.69 94 PHE A CA 1
ATOM 727 C C . PHE A 1 94 ? 0.325 10.796 -11.182 1.00 77.69 94 PHE A C 1
ATOM 729 O O . PHE A 1 94 ? 1.544 10.908 -11.330 1.00 77.69 94 PHE A O 1
ATOM 736 N N . LYS A 1 95 ? -0.429 11.805 -10.723 1.00 67.44 95 LYS A N 1
ATOM 737 C CA . LYS A 1 95 ? 0.079 13.136 -10.347 1.00 67.44 95 LYS A CA 1
ATOM 738 C C . LYS A 1 95 ? 0.897 13.058 -9.051 1.00 67.44 95 LYS A C 1
ATOM 740 O O . LYS A 1 95 ? 0.413 13.430 -7.987 1.00 67.44 95 LYS A O 1
ATOM 745 N N . ALA A 1 96 ? 2.124 12.560 -9.132 1.00 64.44 96 ALA A N 1
ATOM 746 C CA . ALA A 1 96 ? 3.075 12.549 -8.027 1.00 64.44 96 ALA A CA 1
ATOM 747 C C . ALA A 1 96 ? 4.310 13.388 -8.363 1.00 64.44 96 ALA A C 1
ATOM 749 O O . ALA A 1 96 ? 4.746 13.456 -9.513 1.00 64.44 96 ALA A O 1
ATOM 750 N N . ASN A 1 97 ? 4.886 14.019 -7.338 1.00 62.44 97 ASN A N 1
ATOM 751 C CA . ASN A 1 97 ? 6.120 14.778 -7.479 1.00 62.44 97 ASN A CA 1
ATOM 752 C C . ASN A 1 97 ? 7.320 13.814 -7.552 1.00 62.44 97 ASN A C 1
ATOM 754 O O . ASN A 1 97 ? 7.952 13.502 -6.546 1.00 62.44 97 ASN A O 1
ATOM 758 N N . LEU A 1 98 ? 7.592 13.284 -8.746 1.00 67.25 98 LEU A N 1
ATOM 759 C CA . LEU A 1 98 ? 8.667 12.321 -9.022 1.00 67.25 98 LEU A CA 1
ATOM 760 C C . LEU A 1 98 ? 10.014 13.028 -9.249 1.00 67.25 98 LEU A C 1
ATOM 762 O O . LEU A 1 98 ? 10.670 12.855 -10.274 1.00 67.25 98 LEU A O 1
ATOM 766 N N . THR A 1 99 ? 10.422 13.880 -8.309 1.00 58.47 99 THR A N 1
ATOM 767 C CA . THR A 1 99 ? 11.623 14.727 -8.437 1.00 58.47 99 THR A CA 1
ATOM 768 C C . THR A 1 99 ? 12.925 14.055 -7.993 1.00 58.47 99 THR A C 1
ATOM 770 O O . THR A 1 99 ? 13.889 14.746 -7.682 1.00 58.47 99 THR A O 1
ATOM 773 N N . GLY A 1 100 ? 12.997 12.722 -7.973 1.00 65.06 100 GLY A N 1
ATOM 774 C CA . GLY A 1 100 ? 14.179 11.981 -7.516 1.00 65.06 100 GLY A CA 1
ATOM 775 C C . GLY A 1 100 ? 14.535 10.787 -8.399 1.00 65.06 100 GLY A C 1
ATOM 776 O O . GLY A 1 100 ? 13.794 10.444 -9.310 1.00 65.06 100 GLY A O 1
ATOM 777 N N . HIS A 1 101 ? 15.671 10.149 -8.098 1.00 69.06 101 HIS A N 1
ATOM 778 C CA . HIS A 1 101 ? 16.116 8.887 -8.719 1.00 69.06 101 HIS A CA 1
ATOM 779 C C . HIS A 1 101 ? 15.558 7.641 -8.012 1.00 69.06 101 HIS A C 1
ATOM 781 O O . HIS A 1 101 ? 15.796 6.516 -8.442 1.00 69.06 101 HIS A O 1
ATOM 787 N N . ASN A 1 102 ? 14.847 7.825 -6.899 1.00 81.56 102 ASN A N 1
ATOM 788 C CA . ASN A 1 102 ? 14.315 6.718 -6.117 1.00 81.56 102 ASN A CA 1
ATOM 789 C C . ASN A 1 102 ? 12.977 6.241 -6.689 1.00 81.56 102 ASN A C 1
ATOM 791 O O . ASN A 1 102 ? 12.181 7.074 -7.133 1.00 81.56 102 ASN A O 1
ATOM 795 N N . PRO A 1 103 ? 12.698 4.927 -6.632 1.00 86.12 103 PRO A N 1
ATOM 796 C CA . PRO A 1 103 ? 11.394 4.414 -7.004 1.00 86.12 103 PRO A CA 1
ATOM 797 C C . PRO A 1 103 ? 10.318 4.955 -6.068 1.00 86.12 103 PRO A C 1
ATOM 799 O O . PRO A 1 103 ? 10.499 5.018 -4.848 1.00 86.12 103 PRO A O 1
ATOM 802 N N . LEU A 1 104 ? 9.180 5.314 -6.647 1.00 87.88 104 LEU A N 1
ATOM 803 C CA . LEU A 1 104 ? 7.993 5.677 -5.897 1.00 87.88 104 LEU A CA 1
ATOM 804 C C . LEU A 1 104 ? 7.120 4.442 -5.713 1.00 87.88 104 LEU A C 1
ATOM 806 O O . LEU A 1 104 ? 6.746 3.799 -6.689 1.00 87.88 104 LEU A O 1
ATOM 810 N N . TYR A 1 105 ? 6.752 4.151 -4.469 1.00 88.56 105 TYR A N 1
ATOM 811 C CA . TYR A 1 105 ? 5.794 3.096 -4.156 1.00 88.56 105 TYR A CA 1
ATOM 812 C C . TYR A 1 105 ? 4.455 3.728 -3.799 1.00 88.56 105 TYR A C 1
ATOM 814 O O . TYR A 1 105 ? 4.366 4.528 -2.859 1.00 88.56 105 TYR A O 1
ATOM 822 N N . ALA A 1 106 ? 3.417 3.360 -4.537 1.00 89.31 106 ALA A N 1
ATOM 823 C CA . ALA A 1 106 ? 2.074 3.871 -4.341 1.00 89.31 106 ALA A CA 1
ATOM 824 C C . ALA A 1 106 ? 1.025 2.766 -4.489 1.00 89.31 106 ALA A C 1
ATOM 826 O O . ALA A 1 106 ? 1.246 1.750 -5.139 1.00 89.31 106 ALA A O 1
ATOM 827 N N . LEU A 1 107 ? -0.133 2.979 -3.878 1.00 88.94 107 LEU A N 1
ATOM 828 C CA . LEU A 1 107 ? -1.342 2.211 -4.143 1.00 88.94 107 LEU A CA 1
ATOM 829 C C . LEU A 1 107 ? -2.183 3.005 -5.138 1.00 88.94 107 LEU A C 1
ATOM 831 O O . LEU A 1 107 ? -2.543 4.143 -4.848 1.00 88.94 107 LEU A O 1
ATOM 835 N N . GLU A 1 108 ? -2.469 2.425 -6.300 1.00 88.94 108 GLU A N 1
ATOM 836 C CA . GLU A 1 108 ? -3.273 3.019 -7.371 1.00 88.94 108 GLU A CA 1
ATOM 837 C C . GLU A 1 108 ? -4.673 2.397 -7.372 1.00 88.94 108 GLU A C 1
ATOM 839 O O . GLU A 1 108 ? -4.814 1.173 -7.375 1.00 88.94 108 GLU A O 1
ATOM 844 N N . TYR A 1 109 ? -5.722 3.218 -7.373 1.00 88.12 109 TYR A N 1
ATOM 845 C CA . TYR A 1 109 ? -7.089 2.722 -7.496 1.00 88.12 109 TYR A CA 1
ATOM 846 C C . TYR A 1 109 ? -7.411 2.445 -8.964 1.00 88.12 109 TYR A C 1
ATOM 848 O O . TYR A 1 109 ? -7.708 3.367 -9.731 1.00 88.12 109 TYR A O 1
ATOM 856 N N . SER A 1 110 ? -7.338 1.172 -9.356 1.00 86.50 110 SER A N 1
ATOM 857 C CA . SER A 1 110 ? -7.668 0.734 -10.710 1.00 86.50 110 SER A CA 1
ATOM 858 C C . SER A 1 110 ? -9.146 0.371 -10.822 1.00 86.50 110 SER A C 1
ATOM 860 O O . SER A 1 110 ? -9.726 -0.251 -9.930 1.00 86.50 110 SER A O 1
ATOM 862 N N . CYS A 1 111 ? -9.744 0.768 -11.943 1.00 85.12 111 CYS A N 1
ATOM 863 C CA . CYS A 1 111 ? -11.141 0.516 -12.301 1.00 85.12 111 CYS A CA 1
ATOM 864 C C . CYS A 1 111 ? -11.259 -0.251 -13.627 1.00 85.12 111 CYS A C 1
ATOM 866 O O . CYS A 1 111 ? -12.250 -0.116 -14.346 1.00 85.12 111 CYS A O 1
ATOM 868 N N . GLU A 1 112 ? -10.219 -0.993 -13.988 1.00 81.50 112 GLU A N 1
ATOM 869 C CA . GLU A 1 112 ? -10.125 -1.684 -15.267 1.00 81.50 112 GLU A CA 1
ATOM 870 C C . GLU A 1 112 ? -11.041 -2.923 -15.310 1.00 81.50 112 GLU A C 1
ATOM 872 O O . GLU A 1 112 ? -11.201 -3.639 -14.317 1.00 81.50 112 GLU A O 1
ATOM 877 N N . ASN A 1 113 ? -11.665 -3.172 -16.468 1.00 69.19 113 ASN A N 1
ATOM 878 C CA . ASN A 1 113 ? -12.449 -4.382 -16.764 1.00 69.19 113 ASN A CA 1
ATOM 879 C C . ASN A 1 113 ? -13.504 -4.744 -15.698 1.00 69.19 113 ASN A C 1
ATOM 881 O O . ASN A 1 113 ? -13.620 -5.895 -15.285 1.00 69.19 113 ASN A O 1
ATOM 885 N N . ALA A 1 114 ? -14.266 -3.745 -15.237 1.00 68.50 114 ALA A N 1
ATOM 886 C CA . ALA A 1 114 ? -15.326 -3.855 -14.223 1.00 68.50 114 ALA A CA 1
ATOM 887 C C . ALA A 1 114 ? -14.873 -4.250 -12.802 1.00 68.50 114 ALA A C 1
ATOM 889 O O . ALA A 1 114 ? -15.677 -4.195 -11.869 1.00 68.50 114 ALA A O 1
ATOM 890 N N . THR A 1 115 ? -13.594 -4.567 -12.593 1.00 77.19 115 THR A N 1
ATOM 891 C CA . THR A 1 115 ? -13.029 -4.789 -11.261 1.00 77.19 115 THR A CA 1
ATOM 892 C C . THR A 1 115 ? -12.464 -3.489 -10.709 1.00 77.19 115 THR A C 1
ATOM 894 O O . THR A 1 115 ? -11.572 -2.882 -11.294 1.00 77.19 115 THR A O 1
ATOM 897 N N . LYS A 1 116 ? -12.993 -3.047 -9.567 1.00 84.44 116 LYS A N 1
ATOM 898 C CA . LYS A 1 116 ? -12.479 -1.873 -8.862 1.00 84.44 116 LYS A CA 1
ATOM 899 C C . LYS A 1 116 ? -11.657 -2.326 -7.670 1.00 84.44 116 LYS A C 1
ATOM 901 O O . LYS A 1 116 ? -12.215 -2.902 -6.735 1.00 84.44 116 LYS A O 1
ATOM 906 N N . ARG A 1 117 ? -10.346 -2.099 -7.708 1.00 87.69 117 ARG A N 1
ATOM 907 C CA . ARG A 1 117 ? -9.459 -2.474 -6.605 1.00 87.69 117 ARG A CA 1
ATOM 908 C C . ARG A 1 117 ? -8.211 -1.611 -6.530 1.00 87.69 117 ARG A C 1
ATOM 910 O O . ARG A 1 117 ? -7.705 -1.139 -7.547 1.00 87.69 117 ARG A O 1
ATOM 917 N N . TRP A 1 118 ? -7.678 -1.473 -5.323 1.00 88.38 118 TRP A N 1
ATOM 918 C CA . TRP A 1 118 ? -6.345 -0.913 -5.129 1.00 88.38 118 TRP A CA 1
ATOM 919 C C . TRP A 1 118 ? -5.266 -1.898 -5.575 1.00 88.38 118 TRP A C 1
ATOM 921 O O . TRP A 1 118 ? -5.284 -3.072 -5.201 1.00 88.38 118 TRP A O 1
ATOM 931 N N . LEU A 1 119 ? -4.323 -1.401 -6.368 1.00 89.50 119 LEU A N 1
ATOM 932 C CA . LEU A 1 119 ? -3.178 -2.135 -6.883 1.00 89.50 119 LEU A CA 1
ATOM 933 C C . LEU A 1 119 ? -1.879 -1.524 -6.345 1.00 89.50 119 LEU A C 1
ATOM 935 O O . LEU A 1 119 ? -1.677 -0.315 -6.459 1.00 89.50 119 LEU A O 1
ATOM 939 N N . PRO A 1 120 ? -0.980 -2.342 -5.779 1.00 90.62 120 PRO A N 1
ATOM 940 C CA . PRO A 1 120 ? 0.418 -1.979 -5.602 1.00 90.62 120 PRO A CA 1
ATOM 941 C C . PRO A 1 120 ? 1.073 -1.577 -6.927 1.00 90.62 120 PRO A C 1
ATOM 943 O O . PRO A 1 120 ? 1.239 -2.411 -7.819 1.00 90.62 120 PRO A O 1
ATOM 946 N N . THR A 1 121 ? 1.494 -0.320 -7.027 1.00 89.81 121 THR A N 1
ATOM 947 C CA . THR A 1 121 ? 2.174 0.231 -8.199 1.00 89.81 121 THR A CA 1
ATOM 948 C C . THR A 1 121 ? 3.526 0.815 -7.788 1.00 89.81 121 THR A C 1
ATOM 950 O O . THR A 1 121 ? 3.616 1.645 -6.879 1.00 89.81 121 THR A O 1
ATOM 953 N N . ILE A 1 122 ? 4.599 0.387 -8.454 1.00 90.44 122 ILE A N 1
ATOM 954 C CA . ILE A 1 122 ? 5.944 0.949 -8.280 1.00 90.44 122 ILE A CA 1
ATOM 955 C C . ILE A 1 122 ? 6.323 1.688 -9.554 1.00 90.44 122 ILE A C 1
ATOM 957 O O . ILE A 1 122 ? 6.201 1.142 -10.644 1.00 90.44 122 ILE A O 1
ATOM 961 N N . VAL A 1 123 ? 6.802 2.918 -9.411 1.00 90.31 123 VAL A N 1
ATOM 962 C CA . VAL A 1 123 ? 7.235 3.753 -10.533 1.00 90.31 123 VAL A CA 1
ATOM 963 C C . VAL A 1 123 ? 8.723 4.029 -10.398 1.00 90.31 123 VAL A C 1
ATOM 965 O O . VAL A 1 123 ? 9.156 4.645 -9.424 1.00 90.31 123 VAL A O 1
ATOM 968 N N . PHE A 1 124 ? 9.504 3.598 -11.382 1.00 88.81 124 PHE A N 1
ATOM 969 C CA . PHE A 1 124 ? 10.931 3.870 -11.477 1.00 88.81 124 PHE A CA 1
ATOM 970 C C . PHE A 1 124 ? 11.168 5.000 -12.485 1.00 88.81 124 PHE A C 1
ATOM 972 O O . PHE A 1 124 ? 10.749 4.888 -13.641 1.00 88.81 124 PHE A O 1
ATOM 979 N N . PRO A 1 125 ? 11.834 6.093 -12.084 1.00 88.12 125 PRO A N 1
ATOM 980 C CA . PRO A 1 125 ? 12.258 7.119 -13.026 1.00 88.12 125 PRO A CA 1
ATOM 981 C C . PRO A 1 125 ? 13.343 6.547 -13.948 1.00 88.12 125 PRO A C 1
ATOM 983 O O . PRO A 1 125 ? 14.302 5.935 -13.484 1.00 88.12 125 PRO A O 1
ATOM 986 N N . THR A 1 126 ? 13.200 6.762 -15.252 1.00 87.31 126 THR A N 1
ATOM 987 C CA . THR A 1 126 ? 14.144 6.310 -16.279 1.00 87.31 126 THR A CA 1
ATOM 988 C C . THR A 1 126 ? 14.400 7.416 -17.314 1.00 87.31 126 THR A C 1
ATOM 990 O O . THR A 1 126 ? 13.786 8.491 -17.294 1.00 87.31 126 THR A O 1
ATOM 993 N N . LYS A 1 127 ? 15.368 7.191 -18.202 1.00 85.25 127 LYS A N 1
ATOM 994 C CA . LYS A 1 127 ? 15.727 8.106 -19.287 1.00 85.25 127 LYS A CA 1
ATOM 995 C C . LYS A 1 127 ? 14.922 7.769 -20.533 1.00 85.25 127 LYS A C 1
ATOM 997 O O . LYS A 1 127 ? 14.714 6.605 -20.852 1.00 85.25 127 LYS A O 1
ATOM 1002 N N . ASN A 1 128 ? 14.497 8.794 -21.261 1.00 82.38 128 ASN A N 1
ATOM 1003 C CA . ASN A 1 128 ? 13.918 8.587 -22.579 1.00 82.38 128 ASN A CA 1
ATOM 1004 C C . ASN A 1 128 ? 15.029 8.205 -23.572 1.00 82.38 128 ASN A C 1
ATOM 1006 O O . ASN A 1 128 ? 15.995 8.947 -23.734 1.00 82.38 128 ASN A O 1
ATOM 1010 N N . THR A 1 129 ? 14.886 7.077 -24.264 1.00 78.94 129 THR A N 1
ATOM 1011 C CA . THR A 1 129 ? 15.825 6.637 -25.310 1.00 78.94 129 THR A CA 1
ATOM 1012 C C . THR A 1 129 ? 15.842 7.585 -26.512 1.00 78.94 129 THR A C 1
ATOM 1014 O O . THR A 1 129 ? 16.867 7.732 -27.170 1.00 78.94 129 THR A O 1
ATOM 1017 N N . ASN A 1 130 ? 14.732 8.284 -26.763 1.00 81.06 130 ASN A N 1
ATOM 1018 C CA . ASN A 1 130 ? 14.554 9.158 -27.922 1.00 81.06 130 ASN A CA 1
ATOM 1019 C C . ASN A 1 130 ? 14.947 10.622 -27.651 1.00 81.06 130 ASN A C 1
ATOM 1021 O O . ASN A 1 130 ? 14.908 11.445 -28.564 1.00 81.06 130 ASN A O 1
ATOM 1025 N N . SER A 1 131 ? 15.274 10.991 -26.405 1.00 77.88 131 SER A N 1
ATOM 1026 C CA . SER A 1 131 ? 15.629 12.369 -26.043 1.00 77.88 131 SER A CA 1
ATOM 1027 C C . SER A 1 131 ? 16.588 12.421 -24.858 1.00 77.88 131 SER A C 1
ATOM 1029 O O . SER A 1 131 ? 16.305 11.876 -23.796 1.00 77.88 131 SER A O 1
ATOM 1031 N N . THR A 1 132 ? 17.679 13.175 -25.001 1.00 69.62 132 THR A N 1
ATOM 1032 C CA . THR A 1 132 ? 18.707 13.358 -23.961 1.00 69.62 132 THR A CA 1
ATOM 1033 C C . THR A 1 132 ? 18.205 14.092 -22.715 1.00 69.62 132 THR A C 1
ATOM 1035 O O . THR A 1 132 ? 18.803 13.964 -21.648 1.00 69.62 132 THR A O 1
ATOM 1038 N N . THR A 1 133 ? 17.105 14.841 -22.822 1.00 73.06 133 THR A N 1
ATOM 1039 C CA . THR A 1 133 ? 16.482 15.582 -21.710 1.00 73.06 133 THR A CA 1
ATOM 1040 C C . THR A 1 133 ? 15.124 15.013 -21.299 1.00 73.06 133 THR A C 1
ATOM 1042 O O . THR A 1 133 ? 14.550 15.437 -20.293 1.00 73.06 133 THR A O 1
ATOM 1045 N N . GLY A 1 134 ? 14.603 14.044 -22.056 1.00 75.06 134 GLY A N 1
ATOM 1046 C CA . GLY A 1 134 ? 13.319 13.414 -21.791 1.00 75.06 134 GLY A CA 1
ATOM 1047 C C . GLY A 1 134 ? 13.383 12.480 -20.585 1.00 75.06 134 GLY A C 1
ATOM 1048 O O . GLY A 1 134 ? 14.293 11.662 -20.454 1.00 75.06 134 GLY A O 1
ATOM 1049 N N . ARG A 1 135 ? 12.376 12.570 -19.715 1.00 83.62 135 ARG A N 1
ATOM 1050 C CA . ARG A 1 135 ? 12.143 11.585 -18.654 1.00 83.62 135 ARG A CA 1
ATOM 1051 C C . ARG A 1 135 ? 11.138 10.558 -19.146 1.00 83.62 135 ARG A C 1
ATOM 1053 O O . ARG A 1 135 ? 10.174 10.915 -19.820 1.00 83.62 135 ARG A O 1
ATOM 1060 N N . ALA A 1 136 ? 11.376 9.311 -18.794 1.00 87.00 136 ALA A N 1
ATOM 1061 C CA . ALA A 1 136 ? 10.425 8.229 -18.954 1.00 87.00 136 ALA A CA 1
ATOM 1062 C C . ALA A 1 136 ? 10.254 7.532 -17.598 1.00 87.00 136 ALA A C 1
ATOM 1064 O O . ALA A 1 136 ? 10.973 7.821 -16.637 1.00 87.00 136 ALA A O 1
ATOM 1065 N N . PHE A 1 137 ? 9.274 6.647 -17.499 1.00 88.12 137 PHE A N 1
ATOM 1066 C CA . PHE A 1 137 ? 8.919 5.976 -16.260 1.00 88.12 137 PHE A CA 1
ATOM 1067 C C . PHE A 1 137 ? 8.639 4.508 -16.547 1.00 88.12 137 PHE A C 1
ATOM 1069 O O . PHE A 1 137 ? 7.829 4.197 -17.415 1.00 88.12 137 PHE A O 1
ATOM 1076 N N . LEU A 1 138 ? 9.301 3.619 -15.809 1.00 88.81 138 LEU A N 1
ATOM 1077 C CA . LEU A 1 138 ? 8.944 2.208 -15.770 1.00 88.81 138 LEU A CA 1
ATOM 1078 C C . LEU A 1 138 ? 7.932 2.013 -14.644 1.00 88.81 138 LEU A C 1
ATOM 1080 O O . LEU A 1 138 ? 8.249 2.233 -13.473 1.00 88.81 138 LEU A O 1
ATOM 1084 N N . THR A 1 139 ? 6.723 1.604 -14.992 1.00 89.94 139 THR A N 1
ATOM 1085 C CA . THR A 1 139 ? 5.644 1.341 -14.043 1.00 89.94 139 THR A CA 1
ATOM 1086 C C . THR A 1 139 ? 5.472 -0.161 -13.896 1.00 89.94 139 THR A C 1
ATOM 1088 O O . THR A 1 139 ? 5.280 -0.845 -14.890 1.00 89.94 139 THR A O 1
ATOM 1091 N N . LEU A 1 140 ? 5.509 -0.682 -12.671 1.00 89.75 140 LEU A N 1
ATOM 1092 C CA . LEU A 1 140 ? 5.145 -2.063 -12.349 1.00 89.75 140 LEU A CA 1
ATOM 1093 C C . LEU A 1 140 ? 3.838 -2.057 -11.564 1.00 89.75 140 LEU A C 1
ATOM 1095 O O . LEU A 1 140 ? 3.804 -1.545 -10.443 1.00 89.75 140 LEU A O 1
ATOM 1099 N N . ARG A 1 141 ? 2.789 -2.668 -12.117 1.00 89.06 141 ARG A N 1
ATOM 1100 C CA . ARG A 1 141 ? 1.511 -2.889 -11.430 1.00 89.06 141 ARG A CA 1
ATOM 1101 C C . ARG A 1 141 ? 1.432 -4.332 -10.967 1.00 89.06 141 ARG A C 1
ATOM 1103 O O . ARG A 1 141 ? 1.533 -5.255 -11.763 1.00 89.06 141 ARG A O 1
ATOM 1110 N N . MET A 1 142 ? 1.232 -4.552 -9.676 1.00 87.38 142 MET A N 1
ATOM 1111 C CA . MET A 1 142 ? 1.255 -5.896 -9.110 1.00 87.38 142 MET A CA 1
ATOM 1112 C C . MET A 1 142 ? -0.098 -6.253 -8.507 1.00 87.38 142 MET A C 1
ATOM 1114 O O . MET A 1 142 ? -0.718 -5.468 -7.797 1.00 87.38 142 MET A O 1
ATOM 1118 N N . GLY A 1 143 ? -0.568 -7.465 -8.789 1.00 84.12 143 GLY A N 1
ATOM 1119 C CA . GLY A 1 143 ? -1.896 -7.919 -8.398 1.00 84.12 143 GLY A CA 1
ATOM 1120 C C . GLY A 1 143 ? -1.911 -8.856 -7.198 1.00 84.12 143 GLY A C 1
ATOM 1121 O O . GLY A 1 143 ? -2.423 -9.963 -7.334 1.00 84.12 143 GLY A O 1
ATOM 1122 N N . PHE A 1 144 ? -1.358 -8.452 -6.054 1.00 83.06 144 PHE A N 1
ATOM 1123 C CA . PHE A 1 144 ? -1.219 -9.335 -4.894 1.00 83.06 144 PHE A CA 1
ATOM 1124 C C . PHE A 1 144 ? -1.748 -8.745 -3.580 1.00 83.06 144 PHE A C 1
ATOM 1126 O O . PHE A 1 144 ? -1.803 -7.530 -3.409 1.00 83.06 144 PHE A O 1
ATOM 1133 N N . ASP A 1 145 ? -2.104 -9.636 -2.651 1.00 85.88 145 ASP A N 1
ATOM 1134 C CA . ASP A 1 145 ? -2.529 -9.287 -1.293 1.00 85.88 145 ASP A CA 1
ATOM 1135 C C . ASP A 1 145 ? -1.351 -8.777 -0.464 1.00 85.88 145 ASP A C 1
ATOM 1137 O O . ASP A 1 145 ? -0.286 -9.397 -0.420 1.00 85.88 145 ASP A O 1
ATOM 1141 N N . LEU A 1 146 ? -1.559 -7.672 0.240 1.00 87.25 146 LEU A N 1
ATOM 1142 C CA . LEU A 1 146 ? -0.518 -7.034 1.022 1.00 87.25 146 LEU A CA 1
ATOM 1143 C C . LEU A 1 146 ? -0.283 -7.801 2.329 1.00 87.25 146 LEU A C 1
ATOM 1145 O O . LEU A 1 146 ? -1.062 -7.670 3.272 1.00 87.25 146 LEU A O 1
ATOM 1149 N N . ASP A 1 147 ? 0.792 -8.585 2.388 1.00 89.06 147 ASP A N 1
ATOM 1150 C CA . ASP A 1 147 ? 1.170 -9.350 3.577 1.00 89.06 147 ASP A CA 1
ATOM 1151 C C . ASP A 1 147 ? 2.316 -8.680 4.346 1.00 89.06 147 ASP A C 1
ATOM 1153 O O . ASP A 1 147 ? 3.443 -8.577 3.863 1.00 89.06 147 ASP A O 1
ATOM 1157 N N . LEU A 1 148 ? 2.005 -8.221 5.557 1.00 87.81 148 LEU A N 1
ATOM 1158 C CA . LEU A 1 148 ? 2.928 -7.598 6.505 1.00 87.81 148 LEU A CA 1
ATOM 1159 C C . LEU A 1 148 ? 3.140 -8.472 7.749 1.00 87.81 148 LEU A C 1
ATOM 1161 O O . LEU A 1 148 ? 3.782 -8.048 8.708 1.00 87.81 148 LEU A O 1
ATOM 1165 N N . CYS A 1 149 ? 2.607 -9.694 7.791 1.00 87.38 149 CYS A N 1
ATOM 1166 C CA . CYS A 1 149 ? 2.650 -10.507 9.005 1.00 87.38 149 CYS A CA 1
ATOM 1167 C C . CYS A 1 149 ? 4.049 -11.038 9.332 1.00 87.38 149 CYS A C 1
ATOM 1169 O O . CYS A 1 149 ? 4.363 -11.254 10.506 1.00 87.38 149 CYS A O 1
ATOM 1171 N N . SER A 1 150 ? 4.895 -11.213 8.319 1.00 83.94 150 SER A N 1
ATOM 1172 C CA . SER A 1 150 ? 6.316 -11.543 8.470 1.00 83.94 150 SER A CA 1
ATOM 1173 C C . SER A 1 150 ? 7.195 -10.320 8.741 1.00 83.94 150 SER A C 1
ATOM 1175 O O . SER A 1 150 ? 8.314 -10.483 9.217 1.00 83.94 150 SER A O 1
ATOM 1177 N N . ALA A 1 151 ? 6.694 -9.104 8.491 1.00 83.12 151 ALA A N 1
ATOM 1178 C CA . ALA A 1 151 ? 7.453 -7.871 8.698 1.00 83.12 151 ALA A CA 1
ATOM 1179 C C . ALA A 1 151 ? 7.707 -7.574 10.183 1.00 83.12 151 ALA A C 1
ATOM 1181 O O . ALA A 1 151 ? 8.616 -6.819 10.515 1.00 83.12 151 ALA A O 1
ATOM 1182 N N . ILE A 1 152 ? 6.908 -8.168 11.075 1.00 82.94 152 ILE A N 1
ATOM 1183 C CA . ILE A 1 152 ? 6.946 -7.897 12.511 1.00 82.94 152 ILE A CA 1
ATOM 1184 C C . ILE A 1 152 ? 7.162 -9.197 13.272 1.00 82.94 152 ILE A C 1
ATOM 1186 O O . ILE A 1 152 ? 6.392 -10.161 13.150 1.00 82.94 152 ILE A O 1
ATOM 1190 N N . GLN A 1 153 ? 8.199 -9.199 14.108 1.00 81.56 153 GLN A N 1
ATOM 1191 C CA . GLN A 1 153 ? 8.640 -10.335 14.922 1.00 81.56 153 GLN A CA 1
ATOM 1192 C C . GLN A 1 153 ? 7.819 -10.478 16.211 1.00 81.56 153 GLN A C 1
ATOM 1194 O O . GLN A 1 153 ? 8.330 -10.711 17.299 1.00 81.56 153 GLN A O 1
ATOM 1199 N N . CYS A 1 154 ? 6.508 -10.352 16.065 1.00 78.88 154 CYS A N 1
ATOM 1200 C CA . CYS A 1 154 ? 5.533 -10.516 17.126 1.00 78.88 154 CYS A CA 1
ATOM 1201 C C . CYS A 1 154 ? 4.980 -11.944 17.157 1.00 78.88 154 CYS A C 1
ATOM 1203 O O . CYS A 1 154 ? 4.715 -12.530 16.102 1.00 78.88 154 CYS A O 1
ATOM 1205 N N . SER A 1 155 ? 4.696 -12.469 18.353 1.00 81.25 155 SER A N 1
ATOM 1206 C CA . SER A 1 155 ? 3.948 -13.726 18.547 1.00 81.25 155 SER A CA 1
ATOM 1207 C C . SER A 1 155 ? 2.429 -13.562 18.383 1.00 81.25 155 SER A C 1
ATOM 1209 O O . SER A 1 155 ? 1.674 -14.529 18.486 1.00 81.25 155 SER A O 1
ATOM 1211 N N . THR A 1 156 ? 1.960 -12.341 18.117 1.00 81.12 156 THR A N 1
ATOM 1212 C CA . THR A 1 156 ? 0.542 -12.030 17.937 1.00 81.12 156 THR A CA 1
ATOM 1213 C C . THR A 1 156 ? -0.020 -12.667 16.665 1.00 81.12 156 THR A C 1
ATOM 1215 O O . THR A 1 156 ? 0.668 -12.874 15.659 1.00 81.12 156 THR A O 1
ATOM 1218 N N . LYS A 1 157 ? -1.316 -12.997 16.710 1.00 85.25 157 LYS A N 1
ATOM 1219 C CA . LYS A 1 157 ? -2.017 -13.621 15.587 1.00 85.25 157 LYS A CA 1
ATOM 1220 C C . LYS A 1 157 ? -2.110 -12.644 14.411 1.00 85.25 157 LYS A C 1
ATOM 1222 O O . LYS A 1 157 ? -2.588 -11.521 14.558 1.00 85.25 157 LYS A O 1
ATOM 1227 N N . CYS A 1 158 ? -1.712 -13.110 13.231 1.00 87.62 158 CYS A N 1
ATOM 1228 C CA . CYS A 1 158 ? -1.930 -12.402 11.975 1.00 87.62 158 CYS A CA 1
ATOM 1229 C C . CYS A 1 158 ? -3.437 -12.301 11.683 1.00 87.62 158 CYS A C 1
ATOM 1231 O O . CYS A 1 158 ? -4.159 -13.300 11.739 1.00 87.62 158 CYS A O 1
ATOM 1233 N N . THR A 1 159 ? -3.917 -11.096 11.384 1.00 86.19 159 THR A N 1
ATOM 1234 C CA . THR A 1 159 ? -5.321 -10.839 11.029 1.00 86.19 159 THR A CA 1
ATOM 1235 C C . THR A 1 159 ? -5.393 -10.156 9.671 1.00 86.19 159 THR A C 1
ATOM 1237 O O . THR A 1 159 ? -4.434 -9.509 9.247 1.00 86.19 159 THR A O 1
ATOM 1240 N N . TRP A 1 160 ? -6.522 -10.269 8.976 1.00 86.44 160 TRP A N 1
ATOM 1241 C CA . TRP A 1 160 ? -6.709 -9.663 7.659 1.00 86.44 160 TRP A CA 1
ATOM 1242 C C . TRP A 1 160 ? -7.908 -8.713 7.650 1.00 86.44 160 TRP A C 1
ATOM 1244 O O . TRP A 1 160 ? -8.898 -8.953 8.337 1.00 86.44 160 TRP A O 1
ATOM 1254 N N . THR A 1 161 ? -7.802 -7.637 6.874 1.00 83.69 161 THR A N 1
ATOM 1255 C CA . THR A 1 161 ? -8.907 -6.724 6.547 1.00 83.69 161 THR A CA 1
ATOM 1256 C C . THR A 1 161 ? -8.900 -6.465 5.047 1.00 83.69 161 THR A C 1
ATOM 1258 O O . THR A 1 161 ? -7.885 -6.685 4.385 1.00 83.69 161 THR A O 1
ATOM 1261 N N . VAL A 1 162 ? -10.036 -6.050 4.492 1.00 84.19 162 VAL A N 1
ATOM 1262 C CA . VAL A 1 162 ? -10.156 -5.703 3.073 1.00 84.19 162 VAL A CA 1
ATOM 1263 C C . VAL A 1 162 ? -10.594 -4.251 2.980 1.00 84.19 162 VAL A C 1
ATOM 1265 O O . VAL A 1 162 ? -11.621 -3.901 3.550 1.00 84.19 162 VAL A O 1
ATOM 1268 N N . HIS A 1 163 ? -9.821 -3.440 2.259 1.00 81.94 163 HIS A N 1
ATOM 1269 C CA . HIS A 1 163 ? -10.089 -2.017 2.039 1.00 81.94 163 HIS A CA 1
ATOM 1270 C C . HIS A 1 163 ? -10.116 -1.739 0.540 1.00 81.94 163 HIS A C 1
ATOM 1272 O O . HIS A 1 163 ? -9.139 -2.012 -0.160 1.00 81.94 163 HIS A O 1
ATOM 1278 N N . GLY A 1 164 ? -11.255 -1.275 0.021 1.00 76.19 164 GLY A N 1
ATOM 1279 C CA . GLY A 1 164 ? -11.424 -0.983 -1.409 1.00 76.19 164 GLY A CA 1
ATOM 1280 C C . GLY A 1 164 ? -10.979 -2.118 -2.352 1.00 76.19 164 GLY A C 1
ATOM 1281 O O . GLY A 1 164 ? -10.409 -1.846 -3.406 1.00 76.19 164 GLY A O 1
ATOM 1282 N N . GLY A 1 165 ? -11.168 -3.383 -1.954 1.00 80.56 165 GLY A N 1
ATOM 1283 C CA . GLY A 1 165 ? -10.783 -4.572 -2.731 1.00 80.56 165 GLY A CA 1
ATOM 1284 C C . GLY A 1 165 ? -9.345 -5.077 -2.532 1.00 80.56 165 GLY A C 1
ATOM 1285 O O . GLY A 1 165 ? -9.007 -6.125 -3.077 1.00 80.56 165 GLY A O 1
ATOM 1286 N N . LEU A 1 166 ? -8.510 -4.393 -1.741 1.00 85.31 166 LEU A N 1
ATOM 1287 C CA . LEU A 1 166 ? -7.173 -4.860 -1.357 1.00 85.31 166 LEU A CA 1
ATOM 1288 C C . LEU A 1 166 ? -7.229 -5.570 -0.006 1.00 85.31 166 LEU A C 1
ATOM 1290 O O . LEU A 1 166 ? -7.637 -4.983 0.998 1.00 85.31 166 LEU A O 1
ATOM 1294 N N . LYS A 1 167 ? -6.784 -6.825 0.031 1.00 88.38 167 LYS A N 1
ATOM 1295 C CA . LYS A 1 167 ? -6.634 -7.577 1.276 1.00 88.38 167 LYS A CA 1
ATOM 1296 C C . LYS A 1 167 ? -5.291 -7.249 1.921 1.00 88.38 167 LYS A C 1
ATOM 1298 O O . LYS A 1 167 ? -4.247 -7.378 1.285 1.00 88.38 167 LYS A O 1
ATOM 1303 N N . VAL A 1 168 ? -5.329 -6.855 3.192 1.00 88.12 168 VAL A N 1
ATOM 1304 C CA . VAL A 1 168 ? -4.152 -6.491 3.987 1.00 88.12 168 VAL A CA 1
ATOM 1305 C C . VAL A 1 168 ? -4.046 -7.393 5.209 1.00 88.12 168 VAL A C 1
ATOM 1307 O O . VAL A 1 168 ? -4.920 -7.388 6.085 1.00 88.12 168 VAL A O 1
ATOM 1310 N N . LEU A 1 169 ? -2.963 -8.163 5.278 1.00 88.88 169 LEU A N 1
ATOM 1311 C CA . LEU A 1 169 ? -2.615 -9.017 6.405 1.00 88.88 169 LEU A CA 1
ATOM 1312 C C . LEU A 1 169 ? -1.580 -8.304 7.271 1.00 88.88 169 LEU A C 1
ATOM 1314 O O . LEU A 1 169 ? -0.522 -7.916 6.789 1.00 88.88 169 LEU A O 1
ATOM 1318 N N . ALA A 1 170 ? -1.890 -8.120 8.550 1.00 88.12 170 ALA A N 1
ATOM 1319 C CA . ALA A 1 170 ? -0.994 -7.469 9.499 1.00 88.12 170 ALA A CA 1
ATOM 1320 C C . ALA A 1 170 ? -1.198 -8.024 10.915 1.00 88.12 170 ALA A C 1
ATOM 1322 O O . ALA A 1 170 ? -2.283 -8.501 11.277 1.00 88.12 170 ALA A O 1
ATOM 1323 N N . LYS A 1 171 ? -0.139 -7.954 11.723 1.00 87.94 171 LYS A N 1
ATOM 1324 C CA . LYS A 1 171 ? -0.163 -8.265 13.158 1.00 87.94 171 LYS A CA 1
ATOM 1325 C C . LYS A 1 171 ? -0.487 -7.016 13.979 1.00 87.94 171 LYS A C 1
ATOM 1327 O O . LYS A 1 171 ? -0.312 -5.894 13.502 1.00 87.94 171 LYS A O 1
ATOM 1332 N N . SER A 1 172 ? -0.952 -7.210 15.212 1.00 83.12 172 SER A N 1
ATOM 1333 C CA . SER A 1 172 ? -1.012 -6.125 16.195 1.00 83.12 172 SER A CA 1
ATOM 1334 C C . SER A 1 172 ? 0.392 -5.807 16.713 1.00 83.12 172 SER A C 1
ATOM 1336 O O . SER A 1 172 ? 1.190 -6.734 16.878 1.00 83.12 172 SER A O 1
ATOM 1338 N N . CYS A 1 173 ? 0.676 -4.528 16.969 1.00 81.62 173 CYS A N 1
ATOM 1339 C CA . CYS A 1 173 ? 1.947 -4.096 17.558 1.00 81.62 173 CYS A CA 1
ATOM 1340 C C . CYS A 1 173 ? 2.121 -4.722 18.956 1.00 81.62 173 CYS A C 1
ATOM 1342 O O . CYS A 1 173 ? 1.146 -4.833 19.699 1.00 81.62 173 CYS A O 1
ATOM 1344 N N . CYS A 1 174 ? 3.342 -5.112 19.327 1.00 78.00 174 CYS A N 1
ATOM 1345 C CA . CYS A 1 174 ? 3.659 -5.761 20.605 1.00 78.00 174 CYS A CA 1
ATOM 1346 C C . CYS A 1 174 ? 4.239 -4.823 21.672 1.00 78.00 174 CYS A C 1
ATOM 1348 O O . CYS A 1 174 ? 4.364 -5.231 22.826 1.00 78.00 174 CYS A O 1
ATOM 1350 N N . GLY A 1 175 ? 4.592 -3.578 21.334 1.00 71.00 175 GLY A N 1
ATOM 1351 C CA . GLY A 1 175 ? 5.132 -2.634 22.315 1.00 71.00 175 GLY A CA 1
ATOM 1352 C C . GLY A 1 175 ? 5.534 -1.271 21.752 1.00 71.00 175 GLY A C 1
ATOM 1353 O O . GLY A 1 175 ? 5.463 -1.016 20.551 1.00 71.00 175 GLY A O 1
ATOM 1354 N N . ARG A 1 176 ? 5.971 -0.373 22.648 1.00 59.16 176 ARG A N 1
ATOM 1355 C CA . ARG A 1 176 ? 6.522 0.943 22.283 1.00 59.16 176 ARG A CA 1
ATOM 1356 C C . ARG A 1 176 ? 7.922 0.754 21.694 1.00 59.16 176 ARG A C 1
ATOM 1358 O O . ARG A 1 176 ? 8.847 0.438 22.433 1.00 59.16 176 ARG A O 1
ATOM 1365 N N . GLY A 1 177 ? 8.061 0.952 20.386 1.00 61.38 177 GLY A N 1
ATOM 1366 C CA . GLY A 1 177 ? 9.338 0.841 19.668 1.00 61.38 177 GLY A CA 1
ATOM 1367 C C . GLY 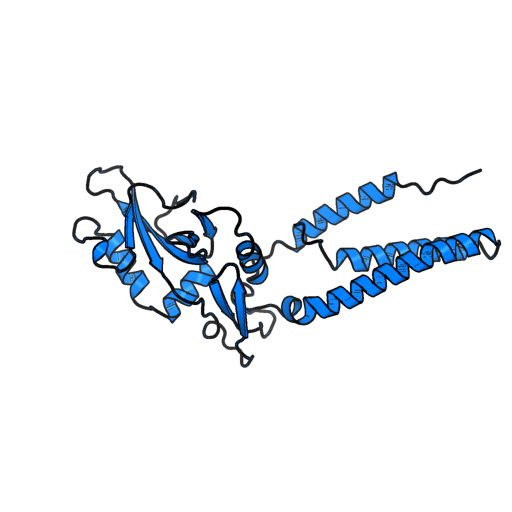A 1 177 ? 9.243 0.107 18.331 1.00 61.38 177 GLY A C 1
ATOM 1368 O O . GLY A 1 177 ? 10.171 0.187 17.535 1.00 61.38 177 GLY A O 1
ATOM 1369 N N . GLU A 1 178 ? 8.129 -0.575 18.062 1.00 68.00 178 GLU A N 1
ATOM 1370 C CA . GLU A 1 178 ? 7.862 -1.162 16.747 1.00 68.00 178 GLU A CA 1
ATOM 1371 C C . GLU A 1 178 ? 7.318 -0.112 15.772 1.00 68.00 178 GLU A C 1
ATOM 1373 O O . GLU A 1 178 ? 6.604 0.812 16.170 1.00 68.00 178 GLU A O 1
ATOM 1378 N N . ASP A 1 179 ? 7.649 -0.263 14.486 1.00 68.44 179 ASP A N 1
ATOM 1379 C CA . ASP A 1 179 ? 7.166 0.614 13.418 1.00 68.44 179 ASP A CA 1
ATOM 1380 C C . ASP A 1 179 ? 5.630 0.502 13.305 1.00 68.44 179 ASP A C 1
ATOM 1382 O O . ASP A 1 179 ? 5.084 -0.392 12.653 1.00 68.44 179 ASP A O 1
ATOM 1386 N N . THR A 1 180 ? 4.919 1.463 13.900 1.00 74.56 180 THR A N 1
ATOM 1387 C CA . THR A 1 180 ? 3.447 1.602 13.862 1.00 74.56 180 THR A CA 1
ATOM 1388 C C . THR A 1 180 ? 2.885 1.806 12.448 1.00 74.56 180 THR A C 1
ATOM 1390 O O . THR A 1 180 ? 1.676 1.719 12.230 1.00 74.56 180 THR A O 1
ATOM 1393 N N . ALA A 1 181 ? 3.762 2.035 11.469 1.00 75.38 181 ALA A N 1
ATOM 1394 C CA . ALA A 1 181 ? 3.447 2.062 10.046 1.00 75.38 181 ALA A CA 1
ATOM 1395 C C . ALA A 1 181 ? 3.215 0.659 9.440 1.00 75.38 181 ALA A C 1
ATOM 1397 O O . ALA A 1 181 ? 2.663 0.558 8.345 1.00 75.38 181 ALA A O 1
ATOM 1398 N N . LEU A 1 182 ? 3.644 -0.418 10.116 1.00 81.44 182 LEU A N 1
ATOM 1399 C CA . LEU A 1 182 ? 3.571 -1.801 9.618 1.00 81.44 182 LEU A CA 1
ATOM 1400 C C . LEU A 1 182 ? 2.618 -2.696 10.430 1.00 81.44 182 LEU A C 1
ATOM 1402 O O . LEU A 1 182 ? 2.137 -3.700 9.902 1.00 81.44 182 LEU A O 1
ATOM 1406 N N . CYS A 1 183 ? 2.339 -2.366 11.696 1.00 82.00 183 CYS A N 1
ATOM 1407 C CA . CYS A 1 183 ? 1.392 -3.099 12.546 1.00 82.00 183 CYS A CA 1
ATOM 1408 C C . CYS A 1 183 ? 0.065 -2.363 12.727 1.00 82.00 183 CYS A C 1
ATOM 1410 O O . CYS A 1 183 ? -0.034 -1.146 12.596 1.00 82.00 183 CYS A O 1
ATOM 1412 N N . ARG A 1 184 ? -0.965 -3.123 13.115 1.00 79.25 184 ARG A N 1
ATOM 1413 C CA . ARG A 1 184 ? -2.208 -2.562 13.652 1.00 79.25 184 ARG A CA 1
ATOM 1414 C C . ARG A 1 184 ? -2.006 -2.140 15.103 1.00 79.25 184 ARG A C 1
ATOM 1416 O O . ARG A 1 184 ? -1.470 -2.905 15.904 1.00 79.25 184 ARG A O 1
ATOM 1423 N N . THR A 1 185 ? -2.476 -0.952 15.452 1.00 73.06 185 THR A N 1
ATOM 1424 C CA . THR A 1 185 ? -2.428 -0.482 16.841 1.00 73.06 185 THR A CA 1
ATOM 1425 C C . THR A 1 185 ? -3.608 -1.034 17.642 1.00 73.06 185 THR A C 1
ATOM 1427 O O . THR A 1 185 ? -4.684 -1.265 17.091 1.00 73.06 185 THR A O 1
ATOM 1430 N N . ASP A 1 186 ? -3.438 -1.240 18.953 1.00 59.09 186 ASP A N 1
ATOM 1431 C CA . ASP A 1 186 ? -4.515 -1.741 19.831 1.00 59.09 186 ASP A CA 1
ATOM 1432 C C . ASP A 1 186 ? -5.754 -0.830 19.852 1.00 59.09 186 ASP A C 1
ATOM 1434 O O . ASP A 1 186 ? -6.872 -1.297 20.094 1.00 59.09 186 ASP A O 1
ATOM 1438 N N . VAL A 1 187 ? -5.571 0.456 19.522 1.00 55.09 187 VAL A N 1
ATOM 1439 C CA . VAL A 1 187 ? -6.655 1.430 19.332 1.00 55.09 187 VAL A CA 1
ATOM 1440 C C . VAL A 1 187 ? -7.665 0.932 18.295 1.00 55.09 187 VAL A C 1
ATOM 1442 O O . VAL A 1 187 ? -8.861 1.115 18.495 1.00 55.09 187 VAL A O 1
ATOM 1445 N N . ASP A 1 188 ? -7.226 0.225 17.250 1.00 51.16 188 ASP A N 1
ATOM 1446 C CA . ASP A 1 188 ? -8.105 -0.305 16.202 1.00 51.16 188 ASP A CA 1
ATOM 1447 C C . ASP A 1 188 ? -8.898 -1.544 16.649 1.00 51.16 188 ASP A C 1
ATOM 1449 O O . ASP A 1 188 ? -10.007 -1.772 16.166 1.00 51.16 188 ASP A O 1
ATOM 1453 N N . ARG A 1 189 ? -8.380 -2.332 17.603 1.00 50.56 189 ARG A N 1
ATOM 1454 C CA . ARG A 1 189 ? -9.042 -3.554 18.098 1.00 50.56 189 ARG A CA 1
ATOM 1455 C C . ARG A 1 189 ? -10.203 -3.242 19.041 1.00 50.56 189 ARG A C 1
ATOM 1457 O O . ARG A 1 189 ? -11.249 -3.880 18.958 1.00 50.56 189 ARG A O 1
ATOM 1464 N N . ASN A 1 190 ? -10.025 -2.252 19.915 1.00 50.06 190 ASN A N 1
ATOM 1465 C CA . ASN A 1 190 ? -11.046 -1.840 20.883 1.00 50.06 190 ASN A CA 1
ATOM 1466 C C . ASN A 1 190 ? -11.867 -0.633 20.421 1.00 50.06 190 ASN A C 1
ATOM 1468 O O . ASN A 1 190 ? -12.791 -0.233 21.130 1.00 50.06 190 ASN A O 1
ATOM 1472 N N . ARG A 1 191 ? -11.580 -0.085 19.232 1.00 52.25 191 ARG A N 1
ATOM 1473 C CA . ARG A 1 191 ? -12.282 1.065 18.649 1.00 52.25 191 ARG A CA 1
ATOM 1474 C C . ARG A 1 191 ? -13.806 0.977 18.760 1.00 52.25 191 ARG A C 1
ATOM 1476 O O . ARG A 1 191 ? -14.374 1.934 19.268 1.00 52.25 191 ARG A O 1
ATOM 1483 N N . PRO A 1 192 ? -14.495 -0.119 18.377 1.00 50.16 192 PRO A N 1
ATOM 1484 C CA . PRO A 1 192 ? -15.956 -0.157 18.462 1.00 50.16 192 PRO A CA 1
ATOM 1485 C C . PRO A 1 192 ? -16.474 -0.180 19.909 1.00 50.16 192 PRO A C 1
ATOM 1487 O O . PRO A 1 192 ? -17.474 0.463 20.207 1.00 50.16 192 PRO A O 1
ATOM 1490 N N . VAL A 1 193 ? -15.785 -0.866 20.827 1.00 53.62 193 VAL A N 1
ATOM 1491 C CA . VAL A 1 193 ? -16.203 -0.975 22.239 1.00 53.62 193 VAL A CA 1
ATOM 1492 C C . VAL A 1 193 ? -15.981 0.346 22.980 1.00 53.62 193 VAL A C 1
ATOM 1494 O O . VAL A 1 193 ? -16.859 0.803 23.709 1.00 53.62 193 VAL A O 1
ATOM 1497 N N . LEU A 1 194 ? -14.839 0.993 22.742 1.00 53.69 194 LEU A N 1
ATOM 1498 C CA . LEU A 1 194 ? -14.531 2.327 23.263 1.00 53.69 194 LEU A CA 1
ATOM 1499 C C . LEU A 1 194 ? -15.485 3.386 22.697 1.00 53.69 194 LEU A C 1
ATOM 1501 O O . LEU A 1 194 ? -15.906 4.277 23.429 1.00 53.69 194 LEU A O 1
ATOM 1505 N N . LEU A 1 195 ? -15.877 3.263 21.425 1.00 54.22 195 LEU A N 1
ATOM 1506 C CA . LEU A 1 195 ? -16.820 4.172 20.771 1.00 54.22 195 LEU A CA 1
ATOM 1507 C C . LEU A 1 195 ? -18.214 4.071 21.399 1.00 54.22 195 LEU A C 1
ATOM 1509 O O . LEU A 1 195 ? -18.803 5.095 21.734 1.00 54.22 195 LEU A O 1
ATOM 1513 N N . VAL A 1 196 ? -18.712 2.856 21.643 1.00 53.41 196 VAL A N 1
ATOM 1514 C CA . VAL A 1 196 ? -20.002 2.646 22.321 1.00 53.41 196 VAL A CA 1
ATOM 1515 C C . VAL A 1 196 ? -19.963 3.156 23.764 1.00 53.41 196 VAL A C 1
ATOM 1517 O O . VAL A 1 196 ? -20.900 3.828 24.194 1.00 53.41 196 VAL A O 1
ATOM 1520 N N . ALA A 1 197 ? -18.880 2.897 24.501 1.00 54.72 197 ALA A N 1
ATOM 1521 C CA . ALA A 1 197 ? -18.736 3.353 25.883 1.00 54.72 197 ALA A CA 1
ATOM 1522 C C . ALA A 1 197 ? -18.673 4.888 25.991 1.00 54.72 197 ALA A C 1
ATOM 1524 O O . ALA A 1 197 ? -19.397 5.480 26.792 1.00 54.72 197 ALA A O 1
ATOM 1525 N N . ASN A 1 198 ? -17.877 5.546 25.142 1.00 57.00 198 ASN A N 1
ATOM 1526 C CA . ASN A 1 198 ? -17.766 7.006 25.132 1.00 57.00 198 ASN A CA 1
ATOM 1527 C C . ASN A 1 198 ? -19.060 7.679 24.655 1.00 57.00 198 ASN A C 1
ATOM 1529 O O . ASN A 1 198 ? -19.477 8.675 25.246 1.00 57.00 198 ASN A O 1
ATOM 1533 N N . ALA A 1 199 ? -19.739 7.121 23.647 1.00 56.00 199 ALA A N 1
ATOM 1534 C CA . ALA A 1 199 ? -21.035 7.623 23.191 1.00 56.00 199 ALA A CA 1
ATOM 1535 C C . ALA A 1 199 ? -22.120 7.484 24.273 1.00 56.00 199 ALA A C 1
ATOM 1537 O O . ALA A 1 199 ? -22.902 8.412 24.484 1.00 56.00 199 ALA A O 1
ATOM 1538 N N . ALA A 1 200 ? -22.140 6.364 25.006 1.00 56.50 200 ALA A N 1
ATOM 1539 C CA . ALA A 1 200 ? -23.054 6.159 26.127 1.00 56.50 200 ALA A CA 1
ATOM 1540 C C . ALA A 1 200 ? -22.791 7.155 27.272 1.00 56.50 200 ALA A C 1
ATOM 1542 O O . ALA A 1 200 ? -23.734 7.748 27.797 1.00 56.50 200 ALA A O 1
ATOM 1543 N N . CYS A 1 201 ? -21.521 7.403 27.613 1.00 58.62 201 CYS A N 1
ATOM 1544 C CA . CYS A 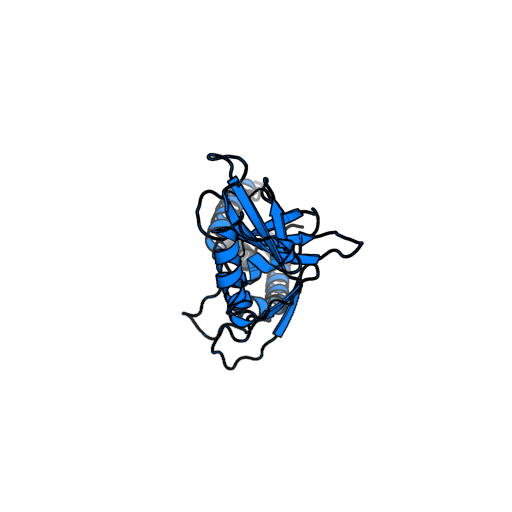1 201 ? -21.137 8.411 28.604 1.00 58.62 201 CYS A CA 1
ATOM 1545 C C . CYS A 1 201 ? -21.524 9.832 28.167 1.00 58.62 201 CYS A C 1
ATOM 1547 O O . CYS A 1 201 ? -22.108 10.572 28.957 1.00 58.62 201 CYS A O 1
ATOM 1549 N N . ALA A 1 202 ? -21.276 10.207 26.910 1.00 59.28 202 ALA A N 1
ATOM 1550 C CA . ALA A 1 202 ? -21.660 11.514 26.381 1.00 59.28 202 ALA A CA 1
ATOM 1551 C C . ALA A 1 202 ? -23.188 11.715 26.386 1.00 59.28 202 ALA A C 1
ATOM 1553 O O . ALA A 1 202 ? -23.671 12.765 26.818 1.00 59.28 202 ALA A O 1
ATOM 1554 N N . ALA A 1 203 ? -23.959 10.700 25.984 1.00 58.75 203 ALA A N 1
ATOM 1555 C CA . ALA A 1 203 ? -25.420 10.739 26.013 1.00 58.75 203 ALA A CA 1
ATOM 1556 C C . ALA A 1 203 ? -25.970 10.863 27.445 1.00 58.75 203 ALA A C 1
ATOM 1558 O O . ALA A 1 203 ? -26.873 11.664 27.690 1.00 58.75 203 ALA A O 1
ATOM 1559 N N . ALA A 1 204 ? -25.393 10.132 28.405 1.00 63.41 204 ALA A N 1
ATOM 1560 C CA . ALA A 1 204 ? -25.756 10.241 29.815 1.00 63.41 204 ALA A CA 1
ATOM 1561 C C . ALA A 1 204 ? -25.450 11.641 30.378 1.00 63.41 204 ALA A C 1
ATOM 1563 O O . ALA A 1 204 ? -26.293 12.227 31.057 1.00 63.41 204 ALA A O 1
ATOM 1564 N N . CYS A 1 205 ? -24.290 12.222 30.045 1.00 61.12 205 CYS A N 1
ATOM 1565 C CA . CYS A 1 205 ? -23.949 13.588 30.444 1.00 61.12 205 CYS A CA 1
ATOM 1566 C C . CYS A 1 205 ? -24.934 14.615 29.867 1.00 61.12 205 CYS A C 1
ATOM 1568 O O . CYS A 1 205 ? -25.423 15.461 30.613 1.00 61.12 205 CYS A O 1
ATOM 1570 N N . LEU A 1 206 ? -25.290 14.513 28.580 1.00 59.72 206 LEU A N 1
ATOM 1571 C CA . LEU A 1 206 ? -26.270 15.404 27.943 1.00 59.72 206 LEU A CA 1
ATOM 1572 C C . LEU A 1 206 ? -27.681 15.250 28.531 1.00 59.72 206 LEU A C 1
ATOM 1574 O O . LEU A 1 206 ? -28.382 16.247 28.699 1.00 59.72 206 LEU A O 1
ATOM 1578 N N . ALA A 1 207 ? -28.088 14.032 28.897 1.00 62.44 207 ALA A N 1
ATOM 1579 C CA . ALA A 1 207 ? -29.379 13.770 29.534 1.00 62.44 207 ALA A CA 1
ATOM 1580 C C . ALA A 1 207 ? -29.475 14.343 30.962 1.00 62.44 207 ALA A C 1
ATOM 1582 O O . ALA A 1 207 ? -30.566 14.693 31.417 1.00 62.44 207 ALA A O 1
ATOM 1583 N N . LEU A 1 208 ? -28.346 14.487 31.663 1.00 63.94 208 LEU A N 1
ATOM 1584 C CA . LEU A 1 208 ? -28.291 15.045 33.019 1.00 63.94 208 LEU A CA 1
ATOM 1585 C C . LEU A 1 208 ? -28.315 16.582 33.052 1.00 63.94 208 LEU A C 1
ATOM 1587 O O . LEU A 1 208 ? -28.775 17.154 34.041 1.00 63.94 208 LEU A O 1
ATOM 1591 N N . ILE A 1 209 ? -27.913 17.264 31.973 1.00 65.31 209 ILE A N 1
ATOM 1592 C CA . ILE A 1 209 ? -27.976 18.734 31.856 1.00 65.31 209 ILE A CA 1
ATOM 1593 C C . ILE A 1 209 ? -29.394 19.284 32.126 1.00 65.31 209 ILE A C 1
ATOM 1595 O O . ILE A 1 209 ? -29.538 20.126 33.017 1.00 65.31 209 ILE A O 1
ATOM 1599 N N . PRO A 1 210 ? -30.478 18.817 31.466 1.00 58.84 210 PRO A N 1
ATOM 1600 C CA . PRO A 1 210 ? -31.822 19.334 31.729 1.00 58.84 210 PRO A CA 1
ATOM 1601 C C . PRO A 1 210 ? -32.317 19.022 33.149 1.00 58.84 210 PRO A C 1
ATOM 1603 O O . PRO A 1 210 ? -33.085 19.809 33.709 1.00 58.84 210 PRO A O 1
ATOM 1606 N N . VAL A 1 211 ? -31.863 17.921 33.760 1.00 67.00 211 VAL A N 1
ATOM 1607 C CA . VAL A 1 211 ? -32.187 17.557 35.151 1.00 67.00 211 VAL A CA 1
ATOM 1608 C C . VAL A 1 211 ? -31.554 18.553 36.124 1.00 67.00 211 VAL A C 1
ATOM 1610 O O . VAL A 1 211 ? -32.248 19.083 36.996 1.00 67.00 211 VAL A O 1
ATOM 1613 N N . VAL A 1 212 ? -30.278 18.889 35.922 1.00 64.25 212 VAL A N 1
ATOM 1614 C CA . VAL A 1 212 ? -29.544 19.892 36.712 1.00 64.25 212 VAL A CA 1
ATOM 1615 C C . VAL A 1 212 ? -30.140 21.290 36.526 1.00 64.25 212 VAL A C 1
ATOM 1617 O O . VAL A 1 212 ? -30.391 21.988 37.511 1.00 64.25 212 VAL A O 1
ATOM 1620 N N . CYS A 1 213 ? -30.486 21.687 35.296 1.00 62.78 213 CYS A N 1
ATOM 1621 C CA . CYS A 1 213 ? -31.162 22.963 35.046 1.00 62.78 213 CYS A CA 1
ATOM 1622 C C . CYS A 1 213 ? -32.539 23.039 35.733 1.00 62.78 213 CYS A C 1
ATOM 1624 O O . CYS A 1 213 ? -32.929 24.099 36.232 1.00 62.78 213 CYS A O 1
ATOM 1626 N N . ARG A 1 214 ? -33.287 21.926 35.787 1.00 65.31 214 ARG A N 1
ATOM 1627 C CA . ARG A 1 214 ? -34.596 21.857 36.457 1.00 65.31 214 ARG A CA 1
ATOM 1628 C C . ARG A 1 214 ? -34.462 21.891 37.983 1.00 65.31 214 ARG A C 1
ATOM 1630 O O . ARG A 1 214 ? -35.263 22.561 38.632 1.00 65.31 214 ARG A O 1
ATOM 1637 N N . ALA A 1 215 ? -33.445 21.235 38.546 1.00 63.59 215 ALA A N 1
ATOM 1638 C CA . ALA A 1 215 ? -33.128 21.271 39.976 1.00 63.59 215 ALA A CA 1
ATOM 1639 C C . ALA A 1 215 ? -32.666 22.667 40.429 1.00 63.59 215 ALA A C 1
ATOM 1641 O O . ALA A 1 215 ? -33.147 23.180 41.438 1.00 63.59 215 ALA A O 1
ATOM 1642 N N . ARG A 1 216 ? -31.848 23.349 39.616 1.00 60.47 216 ARG A N 1
ATOM 1643 C CA . ARG A 1 216 ? -31.413 24.735 39.851 1.00 60.47 216 ARG A CA 1
ATOM 1644 C C . ARG A 1 216 ? -32.586 25.722 39.904 1.00 60.47 216 ARG A C 1
ATOM 1646 O O . ARG A 1 216 ? -32.579 26.637 40.723 1.00 60.47 216 ARG A O 1
ATOM 1653 N N . ARG A 1 217 ? -33.632 25.518 39.089 1.00 62.62 217 ARG A N 1
ATOM 1654 C CA . ARG A 1 217 ? -34.876 26.318 39.149 1.00 62.62 217 ARG A CA 1
ATOM 1655 C C . ARG A 1 217 ? -35.709 26.067 40.412 1.00 62.62 217 ARG A C 1
ATOM 1657 O O . ARG A 1 217 ? -36.526 26.916 40.749 1.00 62.62 217 ARG A O 1
ATOM 1664 N N . ARG A 1 218 ? -35.516 24.938 41.108 1.00 64.00 218 ARG A N 1
ATOM 1665 C CA . ARG A 1 218 ? -36.200 24.612 42.375 1.00 64.00 218 ARG A CA 1
ATOM 1666 C C . ARG A 1 218 ? -35.514 25.201 43.617 1.00 64.00 218 ARG A C 1
ATOM 1668 O O . ARG A 1 218 ? -35.994 24.974 44.720 1.00 64.00 218 ARG A O 1
ATOM 1675 N N . GLY A 1 219 ? -34.444 25.984 43.453 1.00 56.97 219 GLY A N 1
ATOM 1676 C CA . GLY A 1 219 ? -33.913 26.846 44.514 1.00 56.97 219 GLY A CA 1
ATOM 1677 C C . GLY A 1 219 ? -33.022 26.170 45.560 1.00 56.97 219 GLY A C 1
ATOM 1678 O O . GLY A 1 219 ? -32.713 26.805 46.563 1.00 56.97 219 GLY A O 1
ATOM 1679 N N . GLN A 1 220 ? -32.567 24.931 45.351 1.00 53.41 220 GLN A N 1
ATOM 1680 C CA . GLN A 1 220 ? -31.539 24.348 46.219 1.00 53.41 220 GLN A CA 1
ATOM 1681 C C . GLN A 1 220 ? -30.142 24.811 45.781 1.00 53.41 220 GLN A C 1
ATOM 1683 O O . GLN A 1 220 ? -29.789 24.690 44.614 1.00 53.41 220 GLN A O 1
ATOM 1688 N N . GLU A 1 221 ? -29.391 25.402 46.714 1.00 55.00 221 GLU A N 1
ATOM 1689 C CA . GLU A 1 221 ? -27.952 25.728 46.670 1.00 55.00 221 GLU A CA 1
ATOM 1690 C C . GLU A 1 221 ? -27.348 26.071 45.294 1.00 55.00 221 GLU A C 1
ATOM 1692 O O . GLU A 1 221 ? -26.558 25.327 44.714 1.00 55.00 221 GLU A O 1
ATOM 1697 N N . ALA A 1 222 ? -27.653 27.266 44.784 1.00 54.28 222 ALA A N 1
ATOM 1698 C CA . ALA A 1 222 ? -27.244 27.736 43.455 1.00 54.28 222 ALA A CA 1
ATOM 1699 C C . ALA A 1 222 ? -25.732 27.631 43.126 1.00 54.28 222 ALA A C 1
ATOM 1701 O O . ALA A 1 222 ? -25.375 27.609 41.946 1.00 54.28 222 ALA A O 1
ATOM 1702 N N . ARG A 1 223 ? -24.848 27.568 44.135 1.00 55.84 223 ARG A N 1
ATOM 1703 C CA . ARG A 1 223 ? -23.385 27.468 43.966 1.00 55.84 223 ARG A CA 1
ATOM 1704 C C . ARG A 1 223 ? -22.902 26.053 43.620 1.00 55.84 223 ARG A C 1
ATOM 1706 O O . ARG A 1 223 ? -21.983 25.935 42.816 1.00 55.84 223 ARG A O 1
ATOM 1713 N N . GLY A 1 224 ? -23.521 25.003 44.168 1.00 58.28 224 GLY A N 1
ATOM 1714 C CA . GLY A 1 224 ? -23.122 23.611 43.908 1.00 58.28 224 GLY A CA 1
ATOM 1715 C C . GLY A 1 224 ? -23.530 23.131 42.513 1.00 58.28 224 GLY A C 1
ATOM 1716 O O . GLY A 1 224 ? -22.750 22.506 41.797 1.00 58.28 224 GLY A O 1
ATOM 1717 N N . TRP A 1 225 ? -24.728 23.517 42.068 1.00 59.53 225 TRP A N 1
ATOM 1718 C CA . TRP A 1 225 ? -25.270 23.085 40.775 1.00 59.53 225 TRP A CA 1
ATOM 1719 C C . TRP A 1 225 ? -24.577 23.721 39.568 1.00 59.53 225 TRP A C 1
ATOM 1721 O O . TRP A 1 225 ? -24.431 23.062 38.543 1.00 59.53 225 TRP A O 1
ATOM 1731 N N . ALA A 1 226 ? -24.107 24.968 39.682 1.00 58.34 226 ALA A N 1
ATOM 1732 C CA . ALA A 1 226 ? -23.341 25.614 38.612 1.00 58.34 226 ALA A CA 1
ATOM 1733 C C . ALA A 1 226 ? -21.983 24.924 38.369 1.00 58.34 226 ALA A C 1
ATOM 1735 O O . ALA A 1 226 ? -21.514 24.858 37.234 1.00 58.34 226 ALA A O 1
ATOM 1736 N N . LEU A 1 227 ? -21.369 24.376 39.425 1.00 60.66 227 LEU A N 1
ATOM 1737 C CA . LEU A 1 227 ? -20.118 23.623 39.328 1.00 60.66 227 LEU A CA 1
ATOM 1738 C C . LEU A 1 227 ? -20.356 22.227 38.734 1.00 60.66 227 LEU A C 1
ATOM 1740 O O . LEU A 1 227 ? -19.594 21.797 37.874 1.00 60.66 227 LEU A O 1
ATOM 1744 N N . MET A 1 228 ? -21.461 21.572 39.108 1.00 65.25 228 MET A N 1
ATOM 1745 C CA . MET A 1 228 ? -21.908 20.298 38.526 1.00 65.25 228 MET A CA 1
ATOM 1746 C C . MET A 1 228 ? -22.171 20.409 37.012 1.00 65.25 228 MET A C 1
ATOM 1748 O O . MET A 1 228 ? -21.806 19.519 36.249 1.00 65.25 228 MET A O 1
ATOM 1752 N N . GLU A 1 229 ? -22.767 21.520 36.569 1.00 61.62 229 GLU A N 1
ATOM 1753 C CA . GLU A 1 229 ? -23.040 21.817 35.156 1.00 61.62 229 GLU A CA 1
ATOM 1754 C C . GLU A 1 229 ? -21.736 21.962 34.348 1.00 61.62 229 GLU A C 1
ATOM 1756 O O . GLU A 1 229 ? -21.583 21.332 33.302 1.00 61.62 229 GLU A O 1
ATOM 1761 N N . LEU A 1 230 ? -20.747 22.697 34.876 1.00 62.53 230 LEU A N 1
ATOM 1762 C CA . LEU A 1 230 ? -19.405 22.800 34.285 1.00 62.53 230 LEU A CA 1
ATOM 1763 C C . LEU A 1 230 ? -18.667 21.456 34.259 1.00 62.53 230 LEU A C 1
ATOM 1765 O O . LEU A 1 230 ? -17.971 21.167 33.288 1.00 62.53 230 LEU A O 1
ATOM 1769 N N . PHE A 1 231 ? -18.834 20.627 35.291 1.00 68.19 231 PHE A N 1
ATOM 1770 C CA . PHE A 1 231 ? -18.206 19.308 35.364 1.00 68.19 231 PHE A CA 1
ATOM 1771 C C . PHE A 1 231 ? -18.791 18.341 34.328 1.00 68.19 231 PHE A C 1
ATOM 1773 O O . PHE A 1 231 ? -18.046 17.633 33.659 1.00 68.19 231 PHE A O 1
ATOM 1780 N N . LEU A 1 232 ? -20.115 18.349 34.143 1.00 62.41 232 LEU A N 1
ATOM 1781 C CA . LEU A 1 232 ? -20.799 17.527 33.140 1.00 62.41 232 LEU A CA 1
ATOM 1782 C C . LEU A 1 232 ? -20.480 17.982 31.713 1.00 62.41 232 LEU A C 1
ATOM 1784 O O . LEU A 1 232 ? -20.249 17.141 30.845 1.00 62.41 232 LEU A O 1
ATOM 1788 N N . ILE A 1 233 ? -20.403 19.295 31.476 1.00 63.81 233 ILE A N 1
ATOM 1789 C CA . ILE A 1 233 ? -19.969 19.843 30.186 1.00 63.81 233 ILE A CA 1
ATOM 1790 C C . ILE A 1 233 ? -18.504 19.468 29.931 1.00 63.81 233 ILE A C 1
ATOM 1792 O O . ILE A 1 233 ? -18.197 18.925 28.874 1.00 63.81 233 ILE A O 1
ATOM 1796 N N . GLY A 1 234 ? -17.614 19.655 30.910 1.00 62.81 234 GLY A N 1
ATOM 1797 C CA . GLY A 1 234 ? -16.205 19.266 30.813 1.00 62.81 234 GLY A CA 1
ATOM 1798 C C . GLY A 1 234 ? -16.011 17.769 30.555 1.00 62.81 234 GLY A C 1
ATOM 1799 O O . GLY A 1 234 ? -15.229 17.401 29.683 1.00 62.81 234 GLY A O 1
ATOM 1800 N N . ALA A 1 235 ? -16.775 16.912 31.235 1.00 64.62 235 ALA A N 1
ATOM 1801 C CA . ALA A 1 235 ? -16.766 15.468 31.019 1.00 64.62 235 ALA A CA 1
ATOM 1802 C C . ALA A 1 235 ? -17.280 15.100 29.621 1.00 64.62 235 ALA A C 1
ATOM 1804 O O . ALA A 1 235 ? -16.627 14.339 28.913 1.00 64.62 235 ALA A O 1
ATOM 1805 N N . SER A 1 236 ? -18.399 15.685 29.179 1.00 58.94 236 SER A N 1
ATOM 1806 C CA . SER A 1 236 ? -18.936 15.447 27.833 1.00 58.94 236 SER A CA 1
ATOM 1807 C C . SER A 1 236 ? -17.957 15.881 26.738 1.00 58.94 236 SER A C 1
ATOM 1809 O O . SER A 1 236 ? -17.775 15.164 25.760 1.00 58.94 236 SER A O 1
ATOM 1811 N N . ILE A 1 237 ? -17.246 16.995 26.939 1.00 60.09 237 ILE A N 1
ATOM 1812 C CA . ILE A 1 237 ? -16.189 17.460 26.041 1.00 60.09 237 ILE A CA 1
ATOM 1813 C C . ILE A 1 237 ? -15.000 16.495 26.065 1.00 60.09 237 ILE A C 1
ATOM 1815 O O . ILE A 1 237 ? -14.499 16.155 25.003 1.00 60.09 237 ILE A O 1
ATOM 1819 N N . LEU A 1 238 ? -14.571 15.987 27.225 1.00 57.09 238 LEU A N 1
ATOM 1820 C CA . LEU A 1 238 ? -13.484 15.001 27.309 1.00 57.09 238 LEU A CA 1
ATOM 1821 C C . LEU A 1 238 ? -13.821 13.689 26.574 1.00 57.09 238 LEU A C 1
ATOM 1823 O O . LEU A 1 238 ? -12.981 13.139 25.855 1.00 57.09 238 LEU A O 1
ATOM 1827 N N . TYR A 1 239 ? -15.060 13.210 26.708 1.00 58.31 239 TYR A N 1
ATOM 1828 C CA . TYR A 1 239 ? -15.544 12.030 25.985 1.00 58.31 239 TYR A CA 1
ATOM 1829 C C . TYR A 1 239 ? -15.694 12.275 24.477 1.00 58.31 239 TYR A C 1
ATOM 1831 O O . TYR A 1 239 ? -15.555 11.338 23.696 1.00 58.31 239 TYR A O 1
ATOM 1839 N N . MET A 1 240 ? -15.911 13.524 24.057 1.00 53.03 240 MET A N 1
ATOM 1840 C CA . MET A 1 240 ? -15.925 13.913 22.643 1.00 53.03 240 MET A CA 1
ATOM 1841 C C . MET A 1 240 ? -14.509 14.166 22.088 1.00 53.03 240 MET A C 1
ATOM 1843 O O . MET A 1 240 ? -14.251 13.845 20.941 1.00 53.03 240 MET A O 1
ATOM 1847 N N . ILE A 1 241 ? -13.552 14.675 22.875 1.00 52.59 241 ILE A N 1
ATOM 1848 C CA . ILE A 1 241 ? -12.149 14.891 22.451 1.00 52.59 241 ILE A CA 1
ATOM 1849 C C . ILE A 1 241 ? -11.420 13.565 22.222 1.00 52.59 241 ILE A C 1
ATOM 1851 O O . ILE A 1 241 ? -10.573 13.460 21.338 1.00 52.59 241 ILE A O 1
ATOM 1855 N N . THR A 1 242 ? -11.765 12.530 22.987 1.00 50.53 242 THR A N 1
ATOM 1856 C CA . THR A 1 242 ? -11.235 11.172 22.783 1.00 50.53 242 THR A CA 1
ATOM 1857 C C . THR A 1 242 ? -11.750 10.504 21.498 1.00 50.53 242 THR A C 1
ATOM 1859 O O . THR A 1 242 ? -11.371 9.368 21.211 1.00 50.53 242 THR A O 1
ATOM 1862 N N . TYR A 1 243 ? -12.566 11.198 20.695 1.00 42.28 243 TYR A N 1
ATOM 1863 C CA . TYR A 1 243 ? -13.105 10.705 19.434 1.00 42.28 243 TYR A CA 1
ATOM 1864 C C . TYR A 1 243 ? -13.258 11.831 18.384 1.00 42.28 243 TYR A C 1
ATOM 1866 O O . TYR A 1 243 ? -14.204 12.613 18.448 1.00 42.28 243 TYR A O 1
ATOM 1874 N N . PRO A 1 244 ? -12.390 11.929 17.360 1.00 40.00 244 PRO A N 1
ATOM 1875 C CA . PRO A 1 244 ? -12.678 12.778 16.209 1.00 40.00 244 PRO A CA 1
ATOM 1876 C C . PRO A 1 244 ? -13.815 12.153 15.370 1.00 40.00 244 PRO A C 1
ATOM 1878 O O . PRO A 1 244 ? -13.806 10.939 15.136 1.00 40.00 244 PRO A O 1
ATOM 1881 N N . PRO A 1 245 ? -14.777 12.948 14.869 1.00 39.81 245 PRO A N 1
ATOM 1882 C CA . PRO A 1 245 ? -15.784 12.461 13.940 1.00 39.81 245 PRO A CA 1
ATOM 1883 C C . PRO A 1 245 ? -15.118 12.090 12.610 1.00 39.81 245 PRO A C 1
ATOM 1885 O O . PRO A 1 245 ? -14.469 12.915 11.966 1.00 39.81 245 PRO A O 1
ATOM 1888 N N . SER A 1 246 ? -15.300 10.844 12.178 1.00 39.72 246 SER A N 1
ATOM 1889 C CA . SER A 1 246 ? -15.082 10.443 10.790 1.00 39.72 246 SER A CA 1
ATOM 1890 C C . SER A 1 246 ? -16.146 11.127 9.929 1.00 39.72 246 SER A C 1
ATOM 1892 O O . SER A 1 246 ? -17.273 10.639 9.837 1.00 39.72 246 SER A O 1
ATOM 1894 N N . HIS A 1 247 ? -15.820 12.288 9.360 1.00 34.84 247 HIS A N 1
ATOM 1895 C CA . HIS A 1 247 ? -16.684 12.931 8.378 1.00 34.84 247 HIS A CA 1
ATOM 1896 C C . HIS A 1 247 ? -16.650 12.138 7.065 1.00 34.84 247 HIS A C 1
ATOM 1898 O O . HIS A 1 247 ? -15.592 11.916 6.479 1.00 34.84 247 HIS A O 1
ATOM 1904 N N . SER A 1 248 ? -17.849 11.697 6.691 1.00 32.56 248 SER A N 1
ATOM 1905 C CA . SER A 1 248 ? -18.300 11.089 5.435 1.00 32.56 248 SER A CA 1
ATOM 1906 C C . SER A 1 248 ? -17.926 11.864 4.178 1.00 32.56 248 SER A C 1
ATOM 1908 O O . SER A 1 248 ? -18.043 13.108 4.225 1.00 32.56 248 SER A O 1
#

Organism: Dictyocaulus viviparus (NCBI:txid29172)

Radius of gyration: 26.06 Å; chains: 1; bounding box: 55×53×75 Å

Sequence (248 aa):
MRHDCGGSRLLHVLLSVLTLVQYVLGQDSLSQLLSNLDDSRQCGRAISAGRLLSTAVNARFPRLILLARFFAEHPGDFDATFLENSSFDLRPPFKANLTGHNPLYALEYSCENATKRWLPTIVFPTKNTNSTTGRAFLTLRMGFDLDLCSAIQCSTKCTWTVHGGLKVLAKSCCGRGEDTALCRTDVDRNRPVLLVANAACAAACLALIPVVCRARRRGQEARGWALMELFLIGASILYMITYPPSHS

Secondary structure (DSSP, 8-state):
------HHHHHHHHHHHHHHHHHHS-S--HHHHHHHHS--SSTT-EEE-HHHHHHHHHHH-TTHHHHHHHHHH-TTTS-GGGSTTEEEESS-SSS----SSSPEEEEEEE-GGG--EEEEEEEEEEE-TT-TT-EEEEEEE----EE-TTTS---SPPEEEEETTEEEEEPBP-STTS-TTTSB-HHHHHHHHHHHHHHHHHHHHHHHHHHHHHHHHTTS-HHHHHHHHHHHHHHHHHHHHT------